Protein AF-A0A1J0TX95-F1 (afdb_monomer_lite)

Secondary structure (DSSP, 8-state):
--HHHHHHHHHHHTT---SPPPSS-HHHHHHHHHHHHTT-S-HHHHHHHTT--HHHHHHH---------------------------------TT--TTT----SSHHHHHHHHHHTTSEEEEE-SSSTT-EEEEE--TTTPPPSPEEE---TTT----EEETHHHHHHHHHSS--HHHHHHHHHTT-B-SSS-B-TTT-

Radius 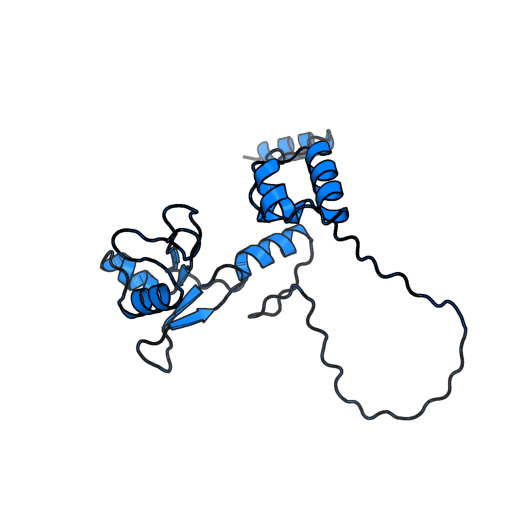of gyration: 23.98 Å; chains: 1; bounding box: 55×56×68 Å

Structure (mmCIF, N/CA/C/O backbone):
data_AF-A0A1J0TX95-F1
#
_entry.id   AF-A0A1J0TX95-F1
#
loop_
_atom_site.group_PDB
_atom_site.id
_atom_site.type_symbol
_atom_site.label_atom_id
_atom_site.label_alt_id
_atom_site.label_comp_id
_atom_site.label_asym_id
_atom_site.label_entity_id
_atom_site.label_seq_id
_atom_site.pdbx_PDB_ins_code
_atom_site.Cartn_x
_atom_site.Cartn_y
_atom_site.Cartn_z
_atom_site.occupancy
_atom_site.B_iso_or_equiv
_atom_site.auth_seq_id
_atom_site.auth_comp_id
_atom_site.auth_asym_id
_atom_site.auth_atom_id
_atom_site.pdbx_PDB_model_num
ATOM 1 N N . MET A 1 1 ? 18.871 27.663 -17.387 1.00 47.62 1 MET A N 1
ATOM 2 C CA . MET A 1 1 ? 19.419 26.349 -16.969 1.00 47.62 1 MET A CA 1
ATOM 3 C C . MET A 1 1 ? 19.185 25.303 -18.071 1.00 47.62 1 MET A C 1
ATOM 5 O O . MET A 1 1 ? 18.231 24.543 -17.996 1.00 47.62 1 MET A O 1
ATOM 9 N N . ALA A 1 2 ? 20.007 25.285 -19.131 1.00 58.00 2 ALA A N 1
ATOM 10 C CA . ALA A 1 2 ? 19.814 24.410 -20.307 1.00 58.00 2 ALA A CA 1
ATOM 11 C C . ALA A 1 2 ? 20.876 23.294 -20.455 1.00 58.00 2 ALA A C 1
ATOM 13 O O . ALA A 1 2 ? 20.822 22.504 -21.389 1.00 58.00 2 ALA A O 1
ATOM 14 N N . ASN A 1 3 ? 21.835 23.191 -19.527 1.00 61.09 3 ASN A N 1
ATOM 15 C CA . ASN A 1 3 ? 22.997 22.306 -19.686 1.00 61.09 3 ASN A CA 1
ATOM 16 C C . ASN A 1 3 ? 22.778 20.871 -19.163 1.00 61.09 3 ASN A C 1
ATOM 18 O O . ASN A 1 3 ? 23.349 19.919 -19.689 1.00 61.09 3 ASN A O 1
ATOM 22 N N . THR A 1 4 ? 21.907 20.679 -18.168 1.00 74.62 4 THR A N 1
ATOM 23 C CA . THR A 1 4 ? 21.726 19.378 -17.498 1.00 74.62 4 THR A CA 1
ATOM 24 C C . THR A 1 4 ? 21.080 18.324 -18.401 1.00 74.62 4 THR A C 1
ATOM 26 O O . THR A 1 4 ? 21.507 17.171 -18.419 1.00 74.62 4 THR A O 1
ATOM 29 N N . ARG A 1 5 ? 20.074 18.712 -19.200 1.00 76.06 5 ARG A N 1
ATOM 30 C CA . ARG A 1 5 ? 19.393 17.788 -20.126 1.00 76.06 5 ARG A CA 1
ATOM 31 C C . ARG A 1 5 ? 20.298 17.387 -21.291 1.00 76.06 5 ARG A C 1
ATOM 33 O O . ARG A 1 5 ? 20.357 16.206 -21.624 1.00 76.06 5 ARG A O 1
ATOM 40 N N . ASN A 1 6 ? 21.065 18.339 -21.824 1.00 79.19 6 ASN A N 1
ATOM 41 C CA . ASN A 1 6 ? 22.044 18.092 -22.884 1.00 79.19 6 ASN A CA 1
ATOM 42 C C . ASN A 1 6 ? 23.178 17.176 -22.401 1.00 79.19 6 ASN A C 1
ATOM 44 O O . ASN A 1 6 ? 23.547 16.233 -23.098 1.00 79.19 6 ASN A O 1
ATOM 48 N N . GLY A 1 7 ? 23.668 17.374 -21.173 1.00 80.69 7 GLY A N 1
ATOM 49 C CA . GLY A 1 7 ? 24.664 16.490 -20.561 1.00 80.69 7 GLY A CA 1
ATOM 50 C C . GLY A 1 7 ? 24.158 15.059 -20.350 1.00 80.69 7 GLY A C 1
ATOM 51 O O . GLY A 1 7 ? 24.882 14.099 -20.626 1.00 80.69 7 GLY A O 1
ATOM 52 N N . LEU A 1 8 ? 22.901 14.897 -19.922 1.00 79.94 8 LEU A N 1
ATOM 53 C CA . LEU A 1 8 ? 22.285 13.580 -19.740 1.00 79.94 8 LEU A CA 1
ATOM 54 C C . LEU A 1 8 ? 22.032 12.872 -21.080 1.00 79.94 8 LEU A C 1
ATOM 56 O O . LEU A 1 8 ? 22.281 11.672 -21.192 1.00 79.94 8 LEU A O 1
ATOM 60 N N . ALA A 1 9 ? 21.590 13.608 -22.103 1.00 80.50 9 ALA A N 1
ATOM 61 C CA . ALA A 1 9 ? 21.420 13.089 -23.459 1.00 80.50 9 ALA A CA 1
ATOM 62 C C . ALA A 1 9 ? 22.761 12.639 -24.060 1.00 80.50 9 ALA A C 1
ATOM 64 O O . ALA A 1 9 ? 22.865 11.513 -24.545 1.00 80.50 9 ALA A O 1
ATOM 65 N N . ALA A 1 10 ? 23.814 13.451 -23.925 1.00 81.62 10 ALA A N 1
ATOM 66 C CA . ALA A 1 10 ? 25.164 13.090 -24.353 1.00 81.62 10 ALA A CA 1
ATOM 67 C C . ALA A 1 10 ? 25.712 11.865 -23.596 1.00 81.62 10 ALA A C 1
ATOM 69 O O . ALA A 1 10 ? 26.392 11.024 -24.178 1.00 81.62 10 ALA A O 1
ATOM 70 N N . ALA A 1 11 ? 25.406 11.714 -22.302 1.00 80.50 11 ALA A N 1
ATOM 71 C CA . ALA A 1 11 ? 25.780 10.523 -21.540 1.00 80.50 11 ALA A CA 1
ATOM 72 C C . ALA A 1 11 ? 25.056 9.259 -22.036 1.00 80.50 11 ALA A C 1
ATOM 74 O O . ALA A 1 11 ? 25.705 8.228 -22.210 1.00 80.50 11 ALA A O 1
ATOM 75 N N . ARG A 1 12 ? 23.749 9.342 -22.318 1.00 80.12 12 ARG A N 1
ATOM 76 C CA . ARG A 1 12 ? 22.976 8.225 -22.887 1.00 80.12 12 ARG A CA 1
ATOM 77 C C . ARG A 1 12 ? 23.448 7.848 -24.291 1.00 80.12 12 ARG A C 1
ATOM 79 O O . ARG A 1 12 ? 23.586 6.662 -24.564 1.00 80.12 12 ARG A O 1
ATOM 86 N N . ALA A 1 13 ? 23.765 8.831 -25.138 1.00 81.38 13 ALA A N 1
ATOM 87 C CA . ALA A 1 13 ? 24.327 8.606 -26.474 1.00 81.38 13 ALA A CA 1
ATOM 88 C C . ALA A 1 13 ? 25.683 7.876 -26.426 1.00 81.38 13 ALA A C 1
ATOM 90 O O . ALA A 1 13 ? 25.991 7.078 -27.302 1.00 81.38 13 ALA A O 1
ATOM 91 N N . ARG A 1 14 ? 26.461 8.083 -25.354 1.00 84.06 14 ARG A N 1
ATOM 92 C CA . ARG A 1 14 ? 27.696 7.334 -25.055 1.00 84.06 14 ARG A CA 1
ATOM 93 C C . ARG A 1 14 ? 27.454 5.970 -24.387 1.00 84.06 14 ARG A C 1
ATOM 95 O O . ARG A 1 14 ? 28.393 5.370 -23.876 1.00 84.06 14 ARG A O 1
ATOM 102 N N . GLY A 1 15 ? 26.211 5.496 -24.321 1.00 75.50 15 GLY A N 1
ATOM 103 C CA . GLY A 1 15 ? 25.865 4.180 -23.778 1.00 75.50 15 GLY A CA 1
ATOM 104 C C . GLY A 1 15 ? 25.797 4.094 -22.251 1.00 75.50 15 GLY A C 1
ATOM 105 O O . GLY A 1 15 ? 25.597 3.003 -21.715 1.00 75.50 15 GLY A O 1
ATOM 106 N N . ARG A 1 16 ? 25.912 5.210 -21.511 1.00 77.25 16 ARG A N 1
ATOM 107 C CA . ARG A 1 16 ? 25.672 5.184 -20.058 1.00 77.25 16 ARG A CA 1
ATOM 108 C C . ARG A 1 16 ? 24.190 4.931 -19.790 1.00 77.25 16 ARG A C 1
ATOM 110 O O . ARG A 1 16 ? 23.348 5.803 -20.010 1.00 77.25 16 ARG A O 1
ATOM 117 N N . LYS A 1 17 ? 23.885 3.763 -19.226 1.00 75.31 17 LYS A N 1
ATOM 118 C CA . LYS A 1 17 ? 22.598 3.489 -18.578 1.00 75.31 17 LYS A CA 1
ATOM 119 C C . LYS A 1 17 ? 22.604 4.158 -17.201 1.00 75.31 17 LYS A C 1
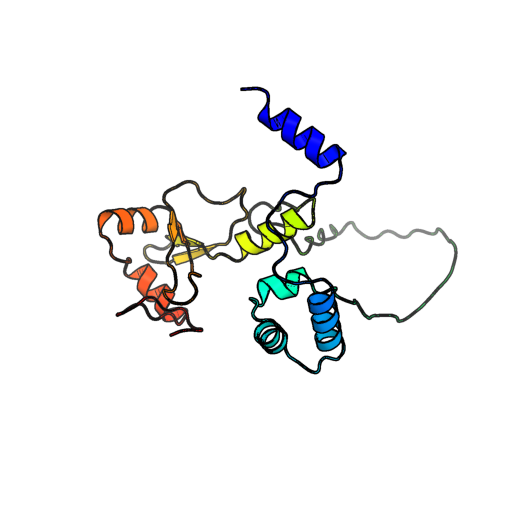ATOM 121 O O . LYS A 1 17 ? 23.271 3.694 -16.285 1.00 75.31 17 LYS A O 1
ATOM 126 N N . GLY A 1 18 ? 21.935 5.304 -17.084 1.00 70.81 18 GLY A N 1
ATOM 127 C CA . GLY A 1 18 ? 21.731 5.981 -15.800 1.00 70.81 18 GLY A CA 1
ATOM 128 C C . GLY A 1 18 ? 20.643 5.293 -14.970 1.00 70.81 18 GLY A C 1
ATOM 129 O O . GLY A 1 18 ? 19.701 4.747 -15.537 1.00 70.81 18 GLY A O 1
ATOM 130 N N . GLY A 1 19 ? 20.764 5.338 -13.644 1.00 73.25 19 GLY A N 1
ATOM 131 C CA . GLY A 1 19 ? 19.808 4.744 -12.707 1.00 73.25 19 GLY A CA 1
ATOM 132 C C . GLY A 1 19 ? 20.503 4.110 -11.503 1.00 73.25 19 GLY A C 1
ATOM 133 O O . GLY A 1 19 ? 21.726 3.973 -11.485 1.00 73.25 19 GLY A O 1
ATOM 134 N N . ARG A 1 20 ? 19.720 3.730 -10.488 1.00 67.88 20 ARG A N 1
ATOM 135 C CA . ARG A 1 20 ? 20.219 2.939 -9.358 1.00 67.88 20 ARG A CA 1
ATOM 136 C C . ARG A 1 20 ? 20.594 1.541 -9.874 1.00 67.88 20 ARG A C 1
ATOM 138 O O . ARG A 1 20 ? 19.762 0.939 -10.555 1.00 67.88 20 ARG A O 1
ATOM 145 N N . PRO A 1 21 ? 21.801 1.022 -9.588 1.00 69.31 21 PRO A N 1
ATOM 146 C CA . PRO A 1 21 ? 22.170 -0.328 -9.997 1.00 69.31 21 PRO A CA 1
ATOM 147 C C . PRO A 1 21 ? 21.177 -1.356 -9.424 1.00 69.31 21 PRO A C 1
ATOM 149 O O . PRO A 1 21 ? 20.667 -1.155 -8.314 1.00 69.31 21 PRO A O 1
ATOM 152 N N . PRO A 1 22 ? 20.866 -2.426 -10.177 1.00 72.88 22 PRO A N 1
ATOM 153 C CA . PRO A 1 22 ? 19.955 -3.465 -9.715 1.00 72.88 22 PRO A CA 1
ATOM 154 C C . PRO A 1 22 ? 20.503 -4.127 -8.446 1.00 72.88 22 PRO A C 1
ATOM 156 O O . PRO A 1 22 ? 21.711 -4.294 -8.295 1.00 72.88 22 PRO A O 1
ATOM 159 N N . LYS A 1 23 ? 19.604 -4.499 -7.527 1.00 75.56 23 LYS A N 1
ATOM 160 C CA . LYS A 1 23 ? 19.976 -5.173 -6.271 1.00 75.56 23 LYS A CA 1
ATOM 161 C C . LYS A 1 23 ? 20.493 -6.600 -6.481 1.00 75.56 23 LYS A C 1
ATOM 163 O O . LYS A 1 23 ? 21.194 -7.096 -5.612 1.00 75.56 23 LYS A O 1
ATOM 168 N N . LEU A 1 24 ? 20.128 -7.238 -7.595 1.00 82.38 24 LEU A N 1
ATOM 169 C CA . LEU A 1 24 ? 20.570 -8.581 -7.963 1.00 82.38 24 LEU A CA 1
ATOM 170 C C . LEU A 1 24 ? 21.510 -8.517 -9.168 1.00 82.38 24 LEU A C 1
ATOM 172 O O . LEU A 1 24 ? 21.242 -7.800 -10.138 1.00 82.38 24 LEU A O 1
ATOM 176 N N . THR A 1 25 ? 22.593 -9.287 -9.113 1.00 85.75 25 THR A N 1
ATOM 177 C CA . THR A 1 25 ? 23.465 -9.535 -10.265 1.00 85.75 25 THR A CA 1
ATOM 178 C C . THR A 1 25 ? 22.799 -10.507 -11.242 1.00 85.75 25 THR A C 1
ATOM 180 O O . THR A 1 25 ? 21.877 -11.237 -10.880 1.00 85.75 25 THR A O 1
ATOM 183 N N . ALA A 1 26 ? 23.268 -10.543 -12.492 1.00 79.81 26 ALA A N 1
ATOM 184 C CA . ALA A 1 26 ? 22.757 -11.491 -13.484 1.00 79.81 26 ALA A CA 1
ATOM 185 C C . ALA A 1 26 ? 22.905 -12.952 -13.017 1.00 79.81 26 ALA A C 1
ATOM 187 O O . ALA A 1 26 ? 21.972 -13.735 -13.153 1.00 79.81 26 ALA A O 1
ATOM 188 N N . GLU A 1 27 ? 24.031 -13.281 -12.379 1.00 81.44 27 GLU A N 1
ATOM 189 C CA . GLU A 1 27 ? 24.295 -14.608 -11.809 1.00 81.44 27 GLU A CA 1
ATOM 190 C C . GLU A 1 27 ? 23.316 -14.963 -10.682 1.00 81.44 27 GLU A C 1
ATOM 192 O O . GLU A 1 27 ? 22.830 -16.090 -10.610 1.00 81.44 27 GLU A O 1
ATOM 197 N N . GLN A 1 28 ? 22.977 -13.999 -9.816 1.00 85.00 28 GLN A N 1
ATOM 198 C CA . GLN A 1 28 ? 21.995 -14.204 -8.748 1.00 85.00 28 GLN A CA 1
ATOM 199 C C . GLN A 1 28 ? 20.586 -14.419 -9.301 1.00 85.00 28 GLN A C 1
ATOM 201 O O . GLN A 1 28 ? 19.839 -15.236 -8.766 1.00 85.00 28 GLN A O 1
ATOM 206 N N . VAL A 1 29 ? 20.222 -13.711 -10.373 1.00 85.19 29 VAL A N 1
ATOM 207 C CA . VAL A 1 29 ? 18.940 -13.908 -11.062 1.00 85.19 29 VAL A CA 1
ATOM 208 C C . VAL A 1 29 ? 18.877 -15.289 -11.705 1.00 85.19 29 VAL A C 1
ATOM 210 O O . VAL A 1 29 ? 17.885 -15.991 -11.539 1.00 85.19 29 VAL A O 1
ATOM 213 N N . GLU A 1 30 ? 19.938 -15.712 -12.387 1.00 84.62 30 GLU A N 1
ATOM 214 C CA . GLU A 1 30 ? 20.004 -17.041 -12.995 1.00 84.62 30 GLU A CA 1
ATOM 215 C C . GLU A 1 30 ? 19.938 -18.146 -11.932 1.00 84.62 30 GLU A C 1
ATOM 217 O O . GLU A 1 30 ? 19.210 -19.126 -12.077 1.00 84.62 30 GLU A O 1
ATOM 222 N N . HIS A 1 31 ? 20.647 -17.967 -10.816 1.00 88.38 31 HIS A N 1
ATOM 223 C CA . HIS A 1 31 ? 20.593 -18.900 -9.698 1.00 88.38 31 HIS A CA 1
ATOM 224 C C . HIS A 1 31 ? 19.191 -18.981 -9.079 1.00 88.38 31 HIS A C 1
ATOM 226 O O . HIS A 1 31 ? 18.698 -20.084 -8.841 1.00 88.38 31 HIS A O 1
ATOM 232 N N . ALA A 1 32 ? 18.531 -17.835 -8.882 1.00 85.62 32 ALA A N 1
ATOM 233 C CA . ALA A 1 32 ? 17.146 -17.772 -8.425 1.00 85.62 32 ALA A CA 1
ATOM 234 C C . ALA A 1 32 ? 16.192 -18.506 -9.370 1.00 85.62 32 ALA A C 1
ATOM 236 O O . ALA A 1 32 ? 15.331 -19.253 -8.910 1.00 85.62 32 ALA A O 1
ATOM 237 N N . GLN A 1 33 ? 16.363 -18.299 -10.678 1.00 83.56 33 GLN A N 1
ATOM 238 C CA . GLN A 1 33 ? 15.544 -18.919 -11.711 1.00 83.56 33 GLN A CA 1
ATOM 239 C C . GLN A 1 33 ? 15.688 -20.439 -11.679 1.00 83.56 33 GLN A C 1
ATOM 241 O O . GLN A 1 33 ? 14.684 -21.133 -11.615 1.00 83.56 33 GLN A O 1
ATOM 246 N N . ARG A 1 34 ? 16.916 -20.966 -11.593 1.00 85.44 34 ARG A N 1
ATOM 247 C CA . ARG A 1 34 ? 17.145 -22.418 -11.481 1.00 85.44 34 ARG A CA 1
ATOM 248 C C . ARG A 1 34 ? 16.480 -23.029 -10.247 1.00 85.44 34 ARG A C 1
ATOM 250 O O . ARG A 1 34 ? 15.922 -24.117 -10.336 1.00 85.44 34 ARG A O 1
ATOM 257 N N . LEU A 1 35 ? 16.543 -22.353 -9.096 1.00 85.94 35 LEU A N 1
ATOM 258 C CA . LEU A 1 35 ? 15.901 -22.827 -7.862 1.00 85.94 35 LEU A CA 1
ATOM 259 C C . LEU A 1 35 ? 14.372 -22.817 -7.968 1.00 85.94 35 LEU A C 1
ATOM 261 O O . LEU A 1 35 ? 13.717 -23.724 -7.452 1.00 85.94 35 LEU A O 1
ATOM 265 N N . TYR A 1 36 ? 13.830 -21.801 -8.641 1.00 83.19 36 TYR A N 1
ATOM 266 C CA . TYR A 1 36 ? 12.404 -21.663 -8.908 1.00 83.19 36 TYR A CA 1
ATOM 267 C C . TYR A 1 36 ? 11.907 -22.731 -9.892 1.00 83.19 36 TYR A C 1
ATOM 269 O O . TYR A 1 36 ? 10.947 -23.430 -9.586 1.00 83.19 36 TYR A O 1
ATOM 277 N N . ASP A 1 37 ? 12.607 -22.923 -11.011 1.00 79.38 37 ASP A N 1
ATOM 278 C CA . ASP A 1 37 ? 12.271 -23.910 -12.046 1.00 79.38 37 ASP A CA 1
ATOM 279 C C . ASP A 1 37 ? 12.387 -25.348 -11.526 1.00 79.38 37 ASP A C 1
ATOM 281 O O . ASP A 1 37 ? 11.578 -26.207 -11.864 1.00 79.38 37 ASP A O 1
ATOM 285 N N . ALA A 1 38 ? 13.359 -25.612 -10.648 1.00 81.38 38 ALA A N 1
ATOM 286 C CA . ALA A 1 38 ? 13.490 -26.901 -9.975 1.00 81.38 38 ALA A CA 1
ATOM 287 C C . ALA A 1 38 ? 12.367 -27.165 -8.952 1.00 81.38 38 ALA A C 1
ATOM 289 O O . ALA A 1 38 ? 12.270 -28.279 -8.440 1.00 81.38 38 ALA A O 1
ATOM 290 N N . ASN A 1 39 ? 11.563 -26.150 -8.607 1.00 76.88 39 ASN A N 1
ATOM 291 C CA . ASN A 1 39 ? 10.476 -26.197 -7.624 1.00 76.88 39 ASN A CA 1
ATOM 292 C C . ASN A 1 39 ? 10.887 -26.809 -6.264 1.00 76.88 39 ASN A C 1
ATOM 294 O O . ASN A 1 39 ? 10.069 -27.365 -5.534 1.00 76.88 39 ASN A O 1
ATOM 298 N N . THR A 1 40 ? 12.178 -26.722 -5.925 1.00 74.50 40 THR A N 1
ATOM 299 C CA . THR A 1 40 ? 12.757 -27.280 -4.689 1.00 74.50 40 THR A CA 1
ATOM 300 C C . THR A 1 40 ? 12.666 -26.310 -3.519 1.00 74.50 40 THR A C 1
ATOM 302 O O . THR A 1 40 ? 12.714 -26.727 -2.365 1.00 74.50 40 THR A O 1
A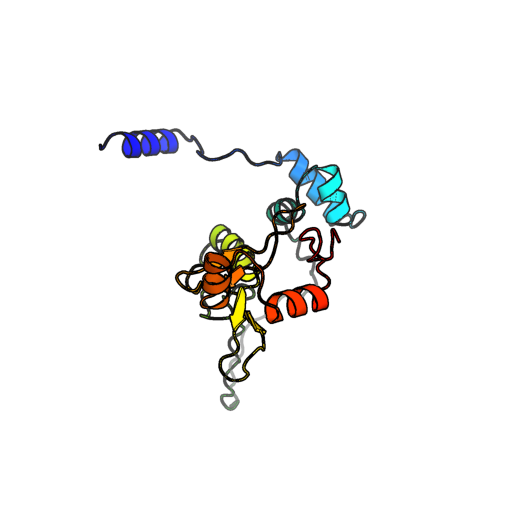TOM 305 N N . HIS A 1 41 ? 12.551 -25.014 -3.812 1.00 81.44 41 HIS A N 1
ATOM 306 C CA . HIS A 1 41 ? 12.511 -23.946 -2.826 1.00 81.44 41 HIS A CA 1
ATOM 307 C C . HIS A 1 41 ? 11.324 -23.033 -3.101 1.00 81.44 41 HIS A C 1
ATOM 309 O O . HIS A 1 41 ? 11.054 -22.641 -4.236 1.00 81.44 41 HIS A O 1
ATOM 315 N N . THR A 1 42 ? 10.636 -22.638 -2.036 1.00 83.62 42 THR A N 1
ATOM 316 C CA . THR A 1 42 ? 9.603 -21.607 -2.121 1.00 83.62 42 THR A CA 1
ATOM 317 C C . THR A 1 42 ? 10.231 -20.256 -2.463 1.00 83.62 42 THR A C 1
ATOM 319 O O . THR A 1 42 ? 11.371 -19.961 -2.098 1.00 83.62 42 THR A O 1
ATOM 322 N N . VAL A 1 43 ? 9.460 -19.370 -3.096 1.00 78.94 43 VAL A N 1
ATOM 323 C CA . VAL A 1 43 ? 9.914 -18.005 -3.428 1.00 78.94 43 VAL A CA 1
ATOM 324 C C . VAL A 1 43 ? 10.386 -17.245 -2.181 1.00 78.94 43 VAL A C 1
ATOM 326 O O . VAL A 1 43 ? 11.315 -16.445 -2.253 1.00 78.94 43 VAL A O 1
ATOM 329 N N . ALA A 1 44 ? 9.784 -17.519 -1.019 1.00 79.75 44 ALA A N 1
ATOM 330 C CA . ALA A 1 44 ? 10.211 -16.968 0.262 1.00 79.75 44 ALA A CA 1
ATOM 331 C C . ALA A 1 44 ? 11.630 -17.409 0.650 1.00 79.75 44 ALA A C 1
ATOM 333 O O . ALA A 1 44 ? 12.438 -16.574 1.051 1.00 79.75 44 ALA A O 1
ATOM 334 N N . GLN A 1 45 ? 11.937 -18.699 0.496 1.00 77.69 45 GLN A N 1
ATOM 335 C CA . GLN A 1 45 ? 13.257 -19.258 0.793 1.00 77.69 45 GLN A CA 1
ATOM 336 C C . GLN A 1 45 ? 14.315 -18.727 -0.178 1.00 77.69 45 GLN A C 1
ATOM 338 O O . GLN A 1 45 ? 15.377 -18.300 0.262 1.00 77.69 45 GLN A O 1
ATOM 343 N N . ILE A 1 46 ? 14.007 -18.661 -1.477 1.00 85.88 46 ILE A N 1
ATOM 344 C CA . ILE A 1 46 ? 14.923 -18.109 -2.490 1.00 85.88 46 ILE A CA 1
ATOM 345 C C . ILE A 1 46 ? 15.207 -16.624 -2.211 1.00 85.88 46 ILE A C 1
ATOM 347 O O . ILE A 1 46 ? 16.349 -16.177 -2.286 1.00 85.88 46 ILE A O 1
ATOM 351 N N . ALA A 1 47 ? 14.182 -15.855 -1.833 1.00 84.56 47 ALA A N 1
ATOM 352 C CA . ALA A 1 47 ? 14.330 -14.446 -1.473 1.00 84.56 47 ALA A CA 1
ATOM 353 C C . ALA A 1 47 ? 15.207 -14.260 -0.220 1.00 84.56 47 ALA A C 1
ATOM 355 O O . ALA A 1 47 ? 16.070 -13.381 -0.205 1.00 84.56 47 ALA A O 1
ATOM 356 N N . GLY A 1 48 ? 15.034 -15.124 0.788 1.00 84.12 48 GLY A N 1
ATOM 357 C CA . GLY A 1 48 ? 15.870 -15.155 1.989 1.00 84.12 48 GLY A CA 1
ATOM 358 C C . GLY A 1 48 ? 17.334 -15.485 1.690 1.00 84.12 48 GLY A C 1
ATOM 359 O O . GLY A 1 48 ? 18.221 -14.781 2.166 1.00 84.12 48 GLY A O 1
ATOM 360 N N . LEU A 1 49 ? 17.592 -16.483 0.837 1.00 86.88 49 LEU A N 1
ATOM 361 C CA . LEU A 1 49 ? 18.946 -16.865 0.407 1.00 86.88 49 LEU A CA 1
ATOM 362 C C . LEU A 1 49 ? 19.681 -15.729 -0.318 1.00 86.88 49 LEU A C 1
ATOM 364 O O . LEU A 1 49 ? 20.898 -15.603 -0.205 1.00 86.88 49 LEU A O 1
ATOM 368 N N . LEU A 1 50 ? 18.944 -14.895 -1.052 1.00 85.69 50 LEU A N 1
ATOM 369 C CA . LEU A 1 50 ? 19.493 -13.787 -1.835 1.00 85.69 50 LEU A CA 1
ATOM 370 C C . LEU A 1 50 ? 19.457 -12.438 -1.101 1.00 85.69 50 LEU A C 1
ATOM 372 O O . LEU A 1 50 ? 19.906 -11.436 -1.656 1.00 85.69 50 LEU A O 1
ATOM 376 N N . GLY A 1 51 ? 18.922 -12.384 0.124 1.00 84.50 51 GLY A N 1
ATOM 377 C CA . GLY A 1 51 ? 18.833 -11.152 0.915 1.00 84.50 51 GLY A CA 1
ATOM 378 C C . GLY A 1 51 ? 17.947 -10.068 0.285 1.00 84.50 51 GLY A C 1
ATOM 379 O O . GLY A 1 51 ? 18.187 -8.873 0.475 1.00 84.50 51 GLY A O 1
ATOM 380 N N . VAL A 1 52 ? 16.933 -10.457 -0.494 1.00 85.25 52 VAL A N 1
ATOM 381 C CA . VAL A 1 52 ? 16.021 -9.531 -1.187 1.00 85.25 52 VAL A CA 1
ATOM 382 C C . VAL A 1 52 ? 14.568 -9.747 -0.773 1.00 85.25 52 VAL A C 1
ATOM 384 O O . VAL A 1 52 ? 14.180 -10.824 -0.336 1.00 85.25 52 VAL A O 1
ATOM 387 N N . ARG A 1 53 ? 13.716 -8.723 -0.937 1.00 83.88 53 ARG A N 1
ATOM 388 C CA . ARG A 1 53 ? 12.264 -8.883 -0.739 1.00 83.88 53 ARG A CA 1
ATOM 389 C C . ARG A 1 53 ? 11.679 -9.780 -1.845 1.00 83.88 53 ARG A C 1
ATOM 391 O O . ARG A 1 53 ? 12.115 -9.701 -2.996 1.00 83.88 53 ARG A O 1
ATOM 398 N N . ARG A 1 54 ? 10.628 -10.557 -1.536 1.00 81.38 54 ARG A N 1
ATOM 399 C CA . ARG A 1 54 ? 9.900 -11.414 -2.508 1.00 81.38 54 ARG A CA 1
ATOM 400 C C . ARG A 1 54 ? 9.468 -10.637 -3.760 1.00 81.38 54 ARG A C 1
ATOM 402 O O . ARG A 1 54 ? 9.587 -11.135 -4.873 1.00 81.38 54 ARG A O 1
ATOM 409 N N . THR A 1 55 ? 9.033 -9.386 -3.586 1.00 80.69 55 THR A N 1
ATOM 410 C CA . THR A 1 55 ? 8.642 -8.484 -4.684 1.00 80.69 55 THR A CA 1
ATOM 411 C C . THR A 1 55 ? 9.787 -8.176 -5.648 1.00 80.69 55 THR A C 1
ATOM 413 O O . THR A 1 55 ? 9.571 -8.111 -6.855 1.00 80.69 55 THR A O 1
ATOM 416 N N . THR A 1 56 ? 11.013 -8.038 -5.132 1.00 79.88 56 THR A N 1
ATOM 417 C CA . THR A 1 56 ? 12.218 -7.850 -5.953 1.00 79.88 56 THR A CA 1
ATOM 418 C C . THR A 1 56 ? 12.493 -9.110 -6.765 1.00 79.88 56 THR A C 1
ATOM 420 O O . THR A 1 56 ? 12.730 -9.020 -7.965 1.00 79.88 56 THR A O 1
ATOM 423 N N . LEU A 1 57 ? 12.374 -10.285 -6.144 1.00 82.88 57 LEU A N 1
ATOM 424 C CA . LEU A 1 57 ? 12.617 -11.568 -6.798 1.00 82.88 57 LEU A CA 1
ATOM 425 C C . LEU A 1 57 ? 11.626 -11.847 -7.941 1.00 82.88 57 LEU A C 1
ATOM 427 O O . LEU A 1 57 ? 12.047 -12.166 -9.050 1.00 82.88 57 LEU A O 1
ATOM 431 N N . TYR A 1 58 ? 10.326 -11.616 -7.729 1.00 80.06 58 TYR A N 1
ATOM 432 C CA . TYR A 1 58 ? 9.307 -11.755 -8.782 1.00 80.06 58 TYR A CA 1
ATOM 433 C C . TYR A 1 58 ? 9.538 -10.840 -9.993 1.00 80.06 58 TYR A C 1
ATOM 435 O O . TYR A 1 58 ? 9.080 -11.147 -11.091 1.00 80.06 58 TYR A O 1
ATOM 443 N N . GLY A 1 59 ? 10.228 -9.709 -9.817 1.00 76.75 59 GLY A N 1
ATOM 444 C CA . GLY A 1 59 ? 10.595 -8.824 -10.924 1.00 76.75 59 GLY A CA 1
ATOM 445 C C . GLY A 1 59 ? 11.639 -9.429 -11.867 1.00 76.75 59 GLY A C 1
ATOM 446 O O . GLY A 1 59 ? 11.682 -9.053 -13.041 1.00 76.75 59 GLY A O 1
ATOM 447 N N . HIS A 1 60 ? 12.443 -10.366 -11.361 1.00 79.56 60 HIS A N 1
ATOM 448 C CA . HIS A 1 60 ? 13.588 -10.952 -12.051 1.00 79.56 60 HIS A CA 1
ATOM 449 C C . HIS A 1 60 ? 13.368 -12.394 -12.524 1.00 79.56 60 HIS A C 1
ATOM 451 O O . HIS A 1 60 ? 14.087 -12.824 -13.420 1.00 79.56 60 HIS A O 1
ATOM 457 N N . LEU A 1 61 ? 12.370 -13.106 -11.989 1.00 82.19 61 LEU A N 1
ATOM 458 C CA . LEU A 1 61 ? 12.006 -14.447 -12.451 1.00 82.19 61 LEU A CA 1
ATOM 459 C C . LEU A 1 61 ? 11.200 -14.390 -13.763 1.00 82.19 61 LEU A C 1
ATOM 461 O O . LEU A 1 61 ? 10.228 -13.636 -13.878 1.00 82.19 61 LEU A O 1
ATOM 465 N N . SER A 1 62 ? 11.582 -15.194 -14.752 1.00 73.38 62 SER A N 1
ATOM 466 C CA . SER A 1 62 ? 10.779 -15.477 -15.942 1.00 73.38 62 SER A CA 1
ATOM 467 C C . SER A 1 62 ? 9.775 -16.581 -15.629 1.00 73.38 62 SER A C 1
ATOM 469 O O . SER A 1 62 ? 10.147 -17.654 -15.158 1.00 73.38 62 SER A O 1
ATOM 471 N N . LYS A 1 63 ? 8.493 -16.333 -15.910 1.00 54.59 63 LYS A N 1
ATOM 472 C CA . LYS A 1 63 ? 7.503 -17.407 -15.989 1.00 54.59 63 LYS A CA 1
ATOM 473 C C . LYS A 1 63 ? 7.779 -18.188 -17.266 1.00 54.59 63 LYS A C 1
ATOM 475 O O . LYS A 1 63 ? 7.488 -17.697 -18.352 1.00 54.59 63 LYS A O 1
ATOM 480 N N . SER A 1 64 ? 8.364 -19.369 -17.128 1.00 47.03 64 SER A N 1
ATOM 481 C CA . SER A 1 64 ? 8.236 -20.397 -18.150 1.00 47.03 64 SER A CA 1
ATOM 482 C C . SER A 1 64 ? 6.796 -20.894 -18.062 1.00 47.03 64 SER A C 1
ATOM 484 O O . SER A 1 64 ? 6.453 -21.668 -17.172 1.00 47.03 64 SER A O 1
ATOM 486 N N . ASP A 1 65 ? 5.919 -20.353 -18.909 1.00 37.62 65 ASP A N 1
ATOM 487 C CA . ASP A 1 65 ? 4.638 -20.988 -19.210 1.00 37.62 65 ASP A CA 1
ATOM 488 C C . ASP A 1 65 ? 4.953 -22.314 -19.918 1.00 37.62 65 ASP A C 1
ATOM 490 O O . ASP A 1 65 ? 5.074 -22.373 -21.140 1.00 37.62 65 ASP A O 1
ATOM 494 N N . ASP A 1 66 ? 5.160 -23.375 -19.143 1.00 39.00 66 ASP A N 1
ATOM 495 C CA . ASP A 1 66 ? 5.229 -24.729 -19.676 1.00 39.00 66 ASP A CA 1
ATOM 496 C C . ASP A 1 66 ? 3.799 -25.245 -19.874 1.00 39.00 66 ASP A C 1
ATOM 498 O O . ASP A 1 66 ? 3.161 -25.744 -18.949 1.00 39.00 66 ASP A O 1
ATOM 502 N N . VAL A 1 67 ? 3.275 -25.063 -21.089 1.00 38.16 67 VAL A N 1
ATOM 503 C CA . VAL A 1 67 ? 2.281 -25.969 -21.677 1.00 38.16 67 VAL A CA 1
ATOM 504 C C . VAL A 1 67 ? 2.603 -26.130 -23.163 1.00 38.16 67 VAL A C 1
ATOM 506 O O . VAL A 1 67 ? 2.238 -25.298 -23.992 1.00 38.16 67 VAL A O 1
ATOM 509 N N . SER A 1 68 ? 3.260 -27.239 -23.504 1.00 39.47 68 SER A N 1
ATOM 510 C CA . SER A 1 68 ? 3.179 -27.847 -24.835 1.00 39.47 68 SER A CA 1
ATOM 511 C C . SER A 1 68 ? 2.196 -29.020 -24.790 1.00 39.47 68 SER A C 1
ATOM 513 O O . SER A 1 68 ? 2.447 -30.016 -24.118 1.00 39.47 68 SER A O 1
ATOM 515 N N . ALA A 1 69 ? 1.097 -28.920 -25.538 1.00 36.81 69 ALA A N 1
ATOM 516 C CA . ALA A 1 69 ? 0.312 -30.049 -26.045 1.00 36.81 69 ALA A CA 1
ATOM 517 C C . ALA A 1 69 ? -0.292 -29.620 -27.393 1.00 36.81 69 ALA A C 1
ATOM 519 O O . ALA A 1 69 ? -0.852 -28.532 -27.506 1.00 36.81 69 ALA A O 1
ATOM 520 N N . GLY A 1 70 ? -0.066 -30.430 -28.427 1.00 30.81 70 GLY A N 1
ATOM 521 C CA . GLY A 1 70 ? -0.121 -30.027 -29.832 1.00 30.81 70 GLY A CA 1
ATOM 522 C C . GLY A 1 70 ? -1.512 -29.789 -30.423 1.00 30.81 70 GLY A C 1
ATOM 523 O O . GLY A 1 70 ? -2.520 -30.263 -29.917 1.00 30.81 70 GLY A O 1
ATOM 524 N N . SER A 1 71 ? -1.553 -29.110 -31.566 1.00 33.97 71 SER A N 1
ATOM 525 C CA . SER A 1 71 ? -1.636 -29.785 -32.868 1.00 33.97 71 SER A CA 1
ATOM 526 C C . SER A 1 71 ? -1.557 -28.747 -33.983 1.00 33.97 71 SER A C 1
ATOM 528 O O . SER A 1 71 ? -2.145 -27.671 -33.907 1.00 33.97 71 SER A O 1
ATOM 530 N N . GLU A 1 72 ? -0.819 -29.100 -35.022 1.00 40.00 72 GLU A N 1
ATOM 531 C CA . GLU A 1 72 ? -0.690 -28.370 -36.273 1.00 40.00 72 GLU A CA 1
ATOM 532 C C . GLU A 1 72 ? -1.924 -28.577 -37.186 1.00 40.00 72 GLU A C 1
ATOM 534 O O . GLU A 1 72 ? -2.664 -29.547 -37.014 1.00 40.00 72 GLU A O 1
ATOM 539 N N . THR A 1 73 ? -2.041 -27.684 -38.189 1.00 30.25 73 THR A N 1
ATOM 540 C CA . THR A 1 73 ? -2.643 -27.871 -39.540 1.00 30.25 73 THR A CA 1
ATOM 541 C C . THR A 1 73 ? -4.189 -27.977 -39.576 1.00 30.25 73 THR A C 1
ATOM 543 O O . THR A 1 73 ? -4.790 -28.763 -38.868 1.00 30.25 73 THR A O 1
ATOM 546 N N . THR A 1 74 ? -4.983 -27.272 -40.396 1.00 29.19 74 THR A N 1
ATOM 547 C CA . THR A 1 74 ? -4.902 -27.044 -41.851 1.00 29.19 74 THR A CA 1
ATOM 548 C C . THR A 1 74 ? -6.065 -26.121 -42.284 1.00 29.19 74 THR A C 1
ATOM 550 O O . THR A 1 74 ? -7.154 -26.224 -41.736 1.00 29.19 74 THR A O 1
ATOM 553 N N . THR A 1 75 ? -5.822 -25.261 -43.277 1.00 33.94 75 THR A N 1
ATOM 554 C CA . THR A 1 75 ? -6.703 -24.804 -44.378 1.00 33.94 75 THR A CA 1
ATOM 555 C C . THR A 1 75 ? -8.243 -24.841 -44.254 1.00 33.94 75 THR A C 1
ATOM 557 O O . THR A 1 75 ? -8.845 -25.898 -44.126 1.00 33.94 75 THR A O 1
ATOM 560 N N . SER A 1 76 ? -8.835 -23.660 -44.490 1.00 48.47 76 SER A N 1
ATOM 561 C CA . SER A 1 76 ? -10.097 -23.329 -45.186 1.00 48.47 76 SER A CA 1
ATOM 562 C C . SER A 1 76 ? -11.234 -24.357 -45.260 1.00 48.47 76 SER A C 1
ATOM 564 O O . SER A 1 76 ? -11.085 -25.397 -45.890 1.00 48.47 76 SER A O 1
ATOM 566 N N . THR A 1 77 ? -12.440 -23.949 -44.849 1.00 31.34 77 THR A N 1
ATOM 567 C CA . THR A 1 77 ? -13.645 -23.927 -45.708 1.00 31.34 77 THR A CA 1
ATOM 568 C C . THR A 1 77 ? -14.702 -23.043 -45.043 1.00 31.34 77 THR A C 1
ATOM 570 O O . THR A 1 77 ? -15.154 -23.303 -43.932 1.00 31.34 77 THR A O 1
ATOM 573 N N . ASP A 1 78 ? -15.025 -21.965 -45.750 1.00 48.75 78 ASP A N 1
ATOM 574 C CA . ASP A 1 78 ? -16.244 -21.170 -45.657 1.00 48.75 78 ASP A CA 1
ATOM 575 C C . ASP A 1 78 ? -17.484 -22.068 -45.733 1.00 48.75 78 ASP A C 1
ATOM 577 O O . ASP A 1 78 ? -17.595 -22.801 -46.704 1.00 48.75 78 ASP A O 1
ATOM 581 N N . LEU A 1 79 ? -18.371 -22.021 -44.734 1.00 38.72 79 LEU A N 1
ATOM 582 C CA . LEU A 1 79 ? -19.830 -22.154 -44.865 1.00 38.72 79 LEU A CA 1
ATOM 583 C C . LEU A 1 79 ? -20.464 -21.716 -43.531 1.00 38.72 79 LEU A C 1
ATOM 585 O O . LEU A 1 79 ? -20.265 -22.346 -42.492 1.00 38.72 79 LEU A O 1
ATOM 589 N N . GLY A 1 80 ? -21.187 -20.596 -43.564 1.00 43.56 80 GLY A N 1
ATOM 590 C CA . GLY A 1 80 ? -21.812 -19.977 -42.397 1.00 43.56 80 GLY A CA 1
ATOM 591 C C . GLY A 1 80 ? -23.002 -20.743 -41.817 1.00 43.56 80 GLY A C 1
ATOM 592 O O . GLY A 1 80 ? -23.691 -21.483 -42.517 1.00 43.56 80 GLY A O 1
ATOM 593 N N . LEU A 1 81 ? -23.270 -20.483 -40.534 1.00 36.00 81 LEU A N 1
ATOM 594 C CA . LEU A 1 81 ? -24.614 -20.528 -39.967 1.00 36.00 81 LEU A CA 1
ATOM 595 C C . LEU A 1 81 ? -24.691 -19.648 -38.710 1.00 36.00 81 LEU A C 1
ATOM 597 O O . LEU A 1 81 ? -23.818 -19.702 -37.844 1.00 36.00 81 LEU A O 1
ATOM 601 N N . ASP A 1 82 ? -25.732 -18.823 -38.670 1.00 47.94 82 ASP A N 1
ATOM 602 C CA . ASP A 1 82 ? -26.013 -17.750 -37.720 1.00 47.94 82 ASP A CA 1
ATOM 603 C C . ASP A 1 82 ? -25.886 -18.147 -36.240 1.00 47.94 82 ASP A C 1
ATOM 605 O O . ASP A 1 82 ? -26.587 -19.034 -35.749 1.00 47.94 82 ASP A O 1
ATOM 609 N N . ILE A 1 83 ? -25.047 -17.417 -35.497 1.00 40.34 83 ILE A N 1
ATOM 610 C CA . ILE A 1 83 ? -25.061 -17.408 -34.031 1.00 40.34 83 ILE A CA 1
ATOM 611 C C . ILE A 1 83 ? -25.421 -15.995 -33.588 1.00 40.34 83 ILE A C 1
ATOM 613 O O . ILE A 1 83 ? -24.669 -15.048 -33.802 1.00 40.34 83 ILE A O 1
ATOM 617 N N . LEU A 1 84 ? -26.599 -15.896 -32.973 1.00 47.19 84 LEU A N 1
ATOM 618 C CA . LEU A 1 84 ? -27.115 -14.738 -32.250 1.00 47.19 84 LEU A CA 1
ATOM 619 C C . LEU A 1 84 ? -25.989 -14.037 -31.479 1.00 47.19 84 LEU A C 1
ATOM 621 O O . LEU A 1 84 ? -25.356 -14.668 -30.626 1.00 4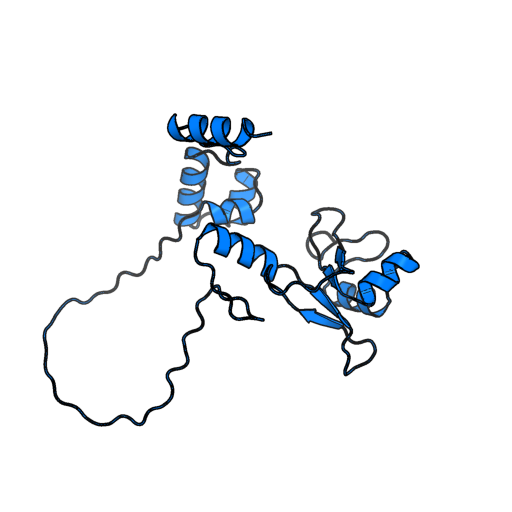7.19 84 LEU A O 1
ATOM 625 N N . GLU A 1 85 ? -25.780 -12.751 -31.776 1.00 39.75 85 GLU A N 1
ATOM 626 C CA . GLU A 1 85 ? -24.841 -11.847 -31.105 1.00 39.75 85 GLU A CA 1
ATOM 627 C C . GLU A 1 85 ? -25.103 -11.813 -29.592 1.00 39.75 85 GLU A C 1
ATOM 629 O O . GLU A 1 85 ? -25.810 -10.961 -29.057 1.00 39.75 85 GLU A O 1
ATOM 634 N N . HIS A 1 86 ? -24.508 -12.763 -28.879 1.00 44.75 86 HIS A N 1
ATOM 635 C CA . HIS A 1 86 ? -24.227 -12.620 -27.465 1.00 44.75 86 HIS A CA 1
ATOM 636 C C . HIS A 1 86 ? -22.955 -11.776 -27.381 1.00 44.75 86 HIS A C 1
ATOM 638 O O . HIS A 1 86 ? -21.941 -12.179 -27.962 1.00 44.75 86 HIS A O 1
ATOM 644 N N . PRO A 1 87 ? -22.964 -10.615 -26.701 1.00 39.88 87 PRO A N 1
ATOM 645 C CA . PRO A 1 87 ? -21.764 -9.809 -26.570 1.00 39.88 87 PRO A CA 1
ATOM 646 C C . PRO A 1 87 ? -20.697 -10.656 -25.880 1.00 39.88 87 PRO A C 1
ATOM 648 O O . PRO A 1 87 ? -20.847 -11.056 -24.725 1.00 39.88 87 PRO A O 1
ATOM 651 N N . VAL A 1 88 ? -19.631 -10.958 -26.621 1.00 38.12 88 VAL A N 1
ATOM 652 C CA . VAL A 1 88 ? -18.446 -11.632 -26.098 1.00 38.12 88 VAL A CA 1
ATOM 653 C C . VAL A 1 88 ? -17.971 -10.791 -24.911 1.00 38.12 88 VAL A C 1
ATOM 655 O O . VAL A 1 88 ? -17.650 -9.616 -25.113 1.00 38.12 88 VAL A O 1
ATOM 658 N N . PRO A 1 89 ? -17.952 -11.314 -23.670 1.00 40.72 89 PRO A N 1
ATOM 659 C CA . PRO A 1 89 ? -17.450 -10.541 -22.550 1.00 40.72 89 PRO A CA 1
ATOM 660 C C . PRO A 1 89 ? -15.994 -10.203 -22.857 1.00 40.72 89 PRO A C 1
ATOM 662 O O . PRO A 1 89 ? -15.160 -11.101 -22.998 1.00 40.72 89 PRO A O 1
ATOM 665 N N . VAL A 1 90 ? -15.702 -8.906 -23.005 1.00 43.66 90 VAL A N 1
ATOM 666 C CA . VAL A 1 90 ? -14.340 -8.402 -23.186 1.00 43.66 90 VAL A CA 1
ATOM 667 C C . VAL A 1 90 ? -13.512 -8.995 -22.058 1.00 43.66 90 VAL A C 1
ATOM 669 O O . VAL A 1 90 ? -13.751 -8.729 -20.877 1.00 43.66 90 VAL A O 1
ATOM 672 N N . ARG A 1 91 ? -12.591 -9.889 -22.418 1.00 44.47 91 ARG A N 1
ATOM 673 C CA . ARG A 1 91 ? -11.753 -10.609 -21.468 1.00 44.47 91 ARG A CA 1
ATOM 674 C C . ARG A 1 91 ? -10.858 -9.567 -20.801 1.00 44.47 91 ARG A C 1
ATOM 676 O O . ARG A 1 91 ? -9.839 -9.202 -21.375 1.00 44.47 91 ARG A O 1
ATOM 683 N N . LYS A 1 92 ? -11.275 -9.051 -19.634 1.00 46.88 92 LYS A N 1
ATOM 684 C CA . LYS A 1 92 ? -10.531 -8.038 -18.868 1.00 46.88 92 LYS A CA 1
ATOM 685 C C . LYS A 1 92 ? -9.074 -8.485 -18.785 1.00 46.88 92 LYS A C 1
ATOM 687 O O . LYS A 1 92 ? -8.788 -9.574 -18.275 1.00 46.88 92 LYS A O 1
ATOM 692 N N . THR A 1 93 ? -8.166 -7.700 -19.352 1.00 54.12 93 THR A N 1
ATOM 693 C CA . THR A 1 93 ? -6.746 -8.038 -19.363 1.00 54.12 93 THR A CA 1
ATOM 694 C C . THR A 1 93 ? -6.274 -8.155 -17.911 1.00 54.12 93 THR A C 1
ATOM 696 O O . THR A 1 93 ? -6.613 -7.334 -17.054 1.00 54.12 93 THR A O 1
ATOM 699 N N . ARG A 1 94 ? -5.550 -9.235 -17.581 1.00 59.91 94 ARG A N 1
ATOM 700 C CA . ARG A 1 94 ? -4.985 -9.453 -16.238 1.00 59.91 94 ARG A CA 1
ATOM 701 C C . ARG A 1 94 ? -3.927 -8.376 -15.988 1.00 59.91 94 ARG A C 1
ATOM 703 O O . ARG A 1 94 ? -2.756 -8.580 -16.290 1.00 59.91 94 ARG A O 1
ATOM 710 N N . GLY A 1 95 ? -4.350 -7.217 -15.498 1.00 67.31 95 GLY A N 1
ATOM 711 C CA . GLY A 1 95 ? -3.480 -6.058 -15.339 1.00 67.31 95 GLY A CA 1
ATOM 712 C C . GLY A 1 95 ? -4.179 -4.706 -15.404 1.00 67.31 95 GLY A C 1
ATOM 713 O O . GLY A 1 95 ? -3.537 -3.737 -15.017 1.00 67.31 95 GLY A O 1
ATOM 714 N N . ALA A 1 96 ? -5.442 -4.623 -15.836 1.00 81.38 96 ALA A N 1
ATOM 715 C CA . ALA A 1 96 ? -6.203 -3.373 -15.845 1.00 81.38 96 ALA A CA 1
ATOM 716 C C . ALA A 1 96 ? -6.564 -2.888 -14.428 1.00 81.38 96 ALA A C 1
ATOM 718 O O . ALA A 1 96 ? -6.778 -3.694 -13.518 1.00 81.38 96 ALA A O 1
ATOM 719 N N . CYS A 1 97 ? -6.656 -1.570 -14.237 1.00 81.75 97 CYS A N 1
ATOM 720 C CA . CYS A 1 97 ? -7.109 -0.994 -12.972 1.00 81.75 97 CYS A CA 1
ATOM 721 C C . CYS A 1 97 ? -8.587 -1.360 -12.729 1.00 81.75 97 CYS A C 1
ATOM 723 O O . CYS A 1 97 ? -9.406 -1.141 -13.624 1.00 81.75 97 CYS A O 1
ATOM 725 N N . PRO A 1 98 ? -8.967 -1.870 -11.543 1.00 79.56 98 PRO A N 1
ATOM 726 C CA . PRO A 1 98 ? -10.354 -2.246 -11.263 1.00 79.56 98 PRO A CA 1
ATOM 727 C C . PRO A 1 98 ? -11.314 -1.046 -11.233 1.00 79.56 98 PRO A C 1
ATOM 729 O O . PRO A 1 98 ? -12.499 -1.228 -11.499 1.00 79.56 98 PRO A O 1
ATOM 732 N N . SER A 1 99 ? -10.804 0.158 -10.955 1.00 81.50 99 SER A N 1
ATOM 733 C CA . SER A 1 99 ? -11.604 1.381 -10.817 1.00 81.50 99 SER A CA 1
ATOM 734 C C . SER A 1 99 ? -11.862 2.086 -12.152 1.00 81.50 99 SER A C 1
ATOM 736 O O . SER A 1 99 ? -12.999 2.436 -12.445 1.00 81.50 99 SER A O 1
ATOM 738 N N . CYS A 1 100 ? -10.831 2.287 -12.983 1.00 85.06 100 CYS A N 1
ATOM 739 C CA . CYS A 1 100 ? -10.956 3.035 -14.247 1.00 85.06 100 CYS A CA 1
ATOM 740 C C . CYS A 1 100 ? -10.714 2.212 -15.513 1.00 85.06 100 CYS A C 1
ATOM 742 O O . CYS A 1 100 ? -10.881 2.728 -16.613 1.00 85.06 100 CYS A O 1
ATOM 744 N N . GLY A 1 101 ? -10.275 0.960 -15.385 1.00 84.62 101 GLY A N 1
ATOM 745 C CA . GLY A 1 101 ? -9.913 0.130 -16.531 1.00 84.62 101 GLY A CA 1
ATOM 746 C C . GLY A 1 101 ? -8.587 0.497 -17.200 1.00 84.62 101 GLY A C 1
ATOM 747 O O . GLY A 1 101 ? -8.300 -0.064 -18.249 1.00 84.62 101 GLY A O 1
ATOM 748 N N . HIS A 1 102 ? -7.766 1.390 -16.624 1.00 84.88 102 HIS A N 1
ATOM 749 C CA . HIS A 1 102 ? -6.468 1.765 -17.208 1.00 84.88 102 HIS A CA 1
ATOM 750 C C . HIS A 1 102 ? -5.590 0.538 -17.457 1.00 84.88 102 HIS A C 1
ATOM 752 O O . HIS A 1 102 ? -5.317 -0.234 -16.529 1.00 84.88 102 HIS A O 1
ATOM 758 N N . GLU A 1 103 ? -5.135 0.382 -18.698 1.00 87.00 103 GLU A N 1
ATOM 759 C CA . GLU A 1 103 ? -4.275 -0.716 -19.128 1.00 87.00 103 GLU A CA 1
ATOM 760 C C . GLU A 1 103 ? -2.834 -0.215 -19.298 1.00 87.00 103 GLU A C 1
ATOM 762 O O . GLU A 1 103 ? -2.585 0.695 -20.091 1.00 87.00 103 GLU A O 1
ATOM 767 N N . PRO A 1 104 ? -1.862 -0.791 -18.570 1.00 83.19 104 PRO A N 1
ATOM 768 C CA . PRO A 1 104 ? -0.482 -0.349 -18.656 1.00 83.19 104 PRO A CA 1
ATOM 769 C C . PRO A 1 104 ? 0.109 -0.676 -20.032 1.00 83.19 104 PRO A C 1
ATOM 771 O O . PRO A 1 104 ? 0.101 -1.826 -20.472 1.00 83.19 104 PRO A O 1
ATOM 774 N N . SER A 1 105 ? 0.701 0.326 -20.677 1.00 82.62 105 SER A N 1
ATOM 775 C CA . SER A 1 105 ? 1.301 0.207 -22.013 1.00 82.62 105 SER A CA 1
ATOM 776 C C . SER A 1 105 ? 2.703 -0.415 -21.997 1.00 82.62 105 SER A C 1
ATOM 778 O O . SER A 1 105 ? 3.204 -0.893 -23.016 1.00 82.62 105 SER A O 1
ATOM 780 N N . THR A 1 106 ? 3.359 -0.421 -20.832 1.00 78.81 106 THR A N 1
ATOM 781 C CA . THR A 1 106 ? 4.711 -0.968 -20.656 1.00 78.81 106 THR A CA 1
ATOM 782 C C . THR A 1 106 ? 4.808 -1.893 -19.445 1.00 78.81 106 THR A C 1
ATOM 784 O O . THR A 1 106 ? 4.057 -1.779 -18.478 1.00 78.81 106 THR A O 1
ATOM 787 N N . ARG A 1 107 ? 5.813 -2.780 -19.430 1.00 71.38 107 ARG A N 1
ATOM 788 C CA . ARG A 1 107 ? 6.083 -3.660 -18.276 1.00 71.38 107 ARG A CA 1
ATOM 789 C C . ARG A 1 107 ? 6.392 -2.882 -16.991 1.00 71.38 107 ARG A C 1
ATOM 791 O O . ARG A 1 107 ? 6.006 -3.321 -15.911 1.00 71.38 107 ARG A O 1
ATOM 798 N N . SER A 1 108 ? 7.098 -1.753 -17.101 1.00 65.12 108 SER A N 1
ATOM 799 C CA . SER A 1 108 ? 7.406 -0.896 -15.947 1.00 65.12 108 SER A CA 1
ATOM 800 C C . SER A 1 108 ? 6.133 -0.281 -15.375 1.00 65.12 108 SER A C 1
ATOM 802 O O . SER A 1 108 ? 5.927 -0.301 -14.166 1.00 65.12 108 SER A O 1
ATOM 804 N N . GLU A 1 109 ? 5.256 0.212 -16.246 1.00 77.12 109 GLU A N 1
ATOM 805 C CA . GLU A 1 109 ? 3.947 0.742 -15.869 1.00 77.12 109 GLU A CA 1
ATOM 806 C C . GLU A 1 109 ? 3.068 -0.342 -15.236 1.00 77.12 109 GLU A C 1
ATOM 808 O O . GLU A 1 109 ? 2.489 -0.118 -14.181 1.00 77.12 109 GLU A O 1
ATOM 813 N N . ALA A 1 110 ? 3.072 -1.560 -15.783 1.00 76.62 110 ALA A N 1
ATOM 814 C CA . ALA A 1 110 ? 2.352 -2.695 -15.210 1.00 76.62 110 ALA A CA 1
ATOM 815 C C . ALA A 1 110 ? 2.888 -3.109 -13.830 1.00 76.62 110 ALA A C 1
ATOM 817 O O . ALA A 1 110 ? 2.138 -3.598 -12.987 1.00 76.62 110 ALA A O 1
ATOM 818 N N . ALA A 1 111 ? 4.190 -2.950 -13.577 1.00 76.06 111 ALA A N 1
ATOM 819 C CA . ALA A 1 111 ? 4.769 -3.191 -12.259 1.00 76.06 111 ALA A CA 1
ATOM 820 C C . ALA A 1 111 ? 4.352 -2.114 -11.247 1.00 76.06 111 ALA A C 1
ATOM 822 O O . ALA A 1 111 ? 3.982 -2.468 -10.130 1.00 76.06 111 ALA A O 1
ATOM 823 N N . HIS A 1 112 ? 4.362 -0.838 -11.642 1.00 77.94 112 HIS A N 1
ATOM 824 C CA . HIS A 1 112 ? 3.885 0.258 -10.795 1.00 77.94 112 HIS A CA 1
ATOM 825 C C . HIS A 1 112 ? 2.397 0.139 -10.502 1.00 77.94 112 HIS A C 1
ATOM 827 O O . HIS A 1 112 ? 2.020 0.152 -9.340 1.00 77.94 112 HIS A O 1
ATOM 833 N N . GLN A 1 113 ? 1.577 -0.095 -11.526 1.00 85.31 113 GLN A N 1
ATOM 834 C CA . GLN A 1 113 ? 0.145 -0.276 -11.347 1.00 85.31 113 GLN A CA 1
ATOM 835 C C . GLN A 1 113 ? -0.156 -1.420 -10.384 1.00 85.31 113 GLN A C 1
ATOM 837 O O . GLN A 1 113 ? -0.952 -1.230 -9.478 1.00 85.31 113 GLN A O 1
ATOM 842 N N . ARG A 1 114 ? 0.503 -2.580 -10.525 1.00 83.81 114 ARG A N 1
ATOM 843 C CA . ARG A 1 114 ? 0.331 -3.695 -9.578 1.00 83.81 114 ARG A CA 1
ATOM 844 C C . ARG A 1 114 ? 0.719 -3.335 -8.148 1.00 83.81 114 ARG A C 1
ATOM 846 O O . ARG A 1 114 ? 0.098 -3.862 -7.237 1.00 83.81 114 ARG A O 1
ATOM 853 N N . ALA A 1 115 ? 1.744 -2.507 -7.955 1.00 77.00 115 ALA A N 1
ATOM 854 C CA . ALA A 1 115 ? 2.114 -2.034 -6.626 1.00 77.00 115 ALA A CA 1
ATOM 855 C C . ALA A 1 115 ? 1.055 -1.067 -6.076 1.00 77.00 115 ALA A C 1
ATOM 857 O O . ALA A 1 115 ? 0.591 -1.270 -4.962 1.00 77.00 115 ALA A O 1
ATOM 858 N N . ASP A 1 116 ? 0.616 -0.094 -6.879 1.00 84.44 116 ASP A N 1
ATOM 859 C CA . ASP A 1 116 ? -0.389 0.899 -6.485 1.00 84.44 116 ASP A CA 1
ATOM 860 C C . ASP A 1 116 ? -1.733 0.224 -6.141 1.00 84.44 116 ASP A C 1
ATOM 862 O O . ASP A 1 116 ? -2.296 0.473 -5.079 1.00 84.44 116 ASP A O 1
ATOM 866 N N . VAL A 1 117 ? -2.212 -0.708 -6.979 1.00 87.88 117 VAL A N 1
ATOM 867 C CA . VAL A 1 117 ? -3.473 -1.432 -6.724 1.00 87.88 117 VAL A CA 1
ATOM 868 C C . VAL A 1 117 ? -3.359 -2.515 -5.647 1.00 87.88 117 VAL A C 1
ATOM 870 O O . VAL A 1 117 ? -4.373 -3.096 -5.278 1.00 87.88 117 VAL A O 1
ATOM 873 N N . ALA A 1 118 ? -2.156 -2.828 -5.161 1.00 85.62 118 ALA A N 1
ATOM 874 C CA . ALA A 1 118 ? -1.984 -3.717 -4.011 1.00 85.62 118 ALA A CA 1
ATOM 875 C C . ALA A 1 118 ? -2.118 -2.967 -2.678 1.00 85.62 118 ALA A C 1
ATOM 877 O O . ALA A 1 118 ? -2.315 -3.606 -1.647 1.00 85.62 118 ALA A O 1
ATOM 878 N N . VAL A 1 119 ? -2.022 -1.634 -2.690 1.00 86.50 119 VAL A N 1
ATOM 879 C CA . VAL A 1 119 ? -2.238 -0.808 -1.502 1.00 86.50 119 VAL A CA 1
ATOM 880 C C . VAL A 1 119 ? -3.735 -0.672 -1.256 1.00 86.50 119 VAL A C 1
ATOM 882 O O . VAL A 1 119 ? -4.488 -0.258 -2.144 1.00 86.50 119 VAL A O 1
ATOM 885 N N . THR A 1 120 ? -4.169 -1.033 -0.052 1.00 92.00 120 THR A N 1
ATOM 886 C CA . THR A 1 120 ? -5.560 -0.896 0.387 1.00 92.00 120 THR A CA 1
ATOM 887 C C . THR A 1 120 ? -5.798 0.504 0.928 1.00 92.00 120 THR A C 1
ATOM 889 O O . THR A 1 120 ? -5.087 0.955 1.817 1.00 92.00 120 THR A O 1
ATOM 892 N N . TRP A 1 121 ? -6.818 1.176 0.411 1.00 92.81 121 TRP A N 1
ATOM 893 C CA . TRP A 1 121 ? -7.287 2.472 0.877 1.00 92.81 121 TRP A CA 1
ATOM 894 C C . TRP A 1 121 ? -8.572 2.293 1.679 1.00 92.81 121 TRP A C 1
ATOM 896 O O . TRP A 1 121 ? -9.508 1.661 1.186 1.00 92.81 121 TRP A O 1
ATOM 906 N N . LEU A 1 122 ? -8.638 2.857 2.879 1.00 92.88 122 LEU A N 1
ATOM 907 C CA . LEU A 1 122 ? -9.812 2.804 3.745 1.00 92.88 122 LEU A CA 1
ATOM 908 C C . LEU A 1 122 ? -10.593 4.110 3.619 1.00 92.88 122 LEU A C 1
ATOM 910 O O . LEU A 1 122 ? -10.075 5.196 3.888 1.00 92.88 122 LEU A O 1
ATOM 914 N N . HIS A 1 123 ? -11.843 3.980 3.184 1.00 91.31 123 HIS A N 1
ATOM 915 C CA . HIS A 1 123 ? -12.800 5.070 3.022 1.00 91.31 123 HIS A CA 1
ATOM 916 C C . HIS A 1 123 ? -13.930 4.899 4.024 1.00 91.31 123 HIS A C 1
ATOM 918 O O . HIS A 1 123 ? -14.272 3.774 4.387 1.00 91.31 123 HIS A O 1
ATOM 924 N N . ARG A 1 124 ? -14.542 6.008 4.434 1.00 89.94 124 ARG A N 1
ATOM 925 C CA . ARG A 1 124 ? -15.797 5.974 5.185 1.00 89.94 124 ARG A CA 1
ATOM 926 C C . ARG A 1 124 ? -16.908 5.524 4.244 1.00 89.94 124 ARG A C 1
ATOM 928 O O . ARG A 1 124 ? -16.984 6.023 3.118 1.00 89.94 124 ARG A O 1
ATOM 935 N N . ASP A 1 125 ? -17.737 4.584 4.677 1.00 86.38 125 ASP A N 1
ATOM 936 C CA . ASP A 1 125 ? -18.972 4.309 3.959 1.00 86.38 125 ASP A CA 1
ATOM 937 C C . ASP A 1 125 ? -19.923 5.505 4.134 1.00 86.38 125 ASP A C 1
ATOM 939 O O . ASP A 1 125 ? -20.147 5.984 5.248 1.00 86.38 125 ASP A O 1
ATOM 943 N N . LEU A 1 126 ? -20.425 6.034 3.017 1.00 82.12 126 LEU A N 1
ATOM 944 C CA . LEU A 1 126 ? -21.361 7.161 3.014 1.00 82.12 126 LEU A CA 1
ATOM 945 C C . LEU A 1 126 ? -22.804 6.697 3.226 1.00 82.12 126 LEU A C 1
ATOM 947 O O . LEU A 1 126 ? -23.635 7.481 3.683 1.00 82.12 126 LEU A O 1
ATOM 951 N N . ASP A 1 127 ? -23.092 5.439 2.897 1.00 83.81 127 ASP A N 1
ATOM 952 C CA . ASP A 1 127 ? -24.413 4.840 3.029 1.00 83.81 127 ASP A CA 1
ATOM 953 C C . ASP A 1 127 ? -24.611 4.259 4.439 1.00 83.81 127 ASP A C 1
ATOM 955 O O . ASP A 1 127 ? -25.729 4.267 4.962 1.00 83.81 127 ASP A O 1
ATOM 959 N N . VAL A 1 128 ? -23.524 3.811 5.084 1.00 81.12 128 VAL A N 1
ATOM 960 C CA . VAL A 1 128 ? -23.539 3.234 6.438 1.00 81.12 128 VAL A CA 1
ATOM 961 C C . VAL A 1 128 ? -22.557 3.964 7.368 1.00 81.12 128 VAL A C 1
ATOM 963 O O . VAL A 1 128 ? -21.353 3.703 7.350 1.00 81.12 128 VAL A O 1
ATOM 966 N N . PRO A 1 129 ? -23.042 4.864 8.245 1.00 75.75 129 PRO A N 1
ATOM 967 C CA . PRO A 1 129 ? -22.180 5.583 9.176 1.00 75.75 129 PRO A CA 1
ATOM 968 C C . PRO A 1 129 ? -21.377 4.634 10.076 1.00 75.75 129 PRO A C 1
ATOM 970 O O . PRO A 1 129 ? -21.946 3.820 10.801 1.00 75.75 129 PRO A O 1
ATOM 973 N N . GLY A 1 130 ? -20.052 4.782 10.060 1.00 75.00 130 GLY A N 1
ATOM 974 C CA . GLY A 1 130 ? -19.131 3.982 10.873 1.00 75.00 130 GLY A CA 1
ATOM 975 C C . GLY A 1 130 ? -18.616 2.711 10.196 1.00 75.00 130 GLY A C 1
ATOM 976 O O . GLY A 1 130 ? -17.723 2.075 10.747 1.00 75.00 130 GLY A O 1
ATOM 977 N N . GLU A 1 131 ? -19.105 2.363 9.006 1.00 86.25 131 GLU A N 1
ATOM 978 C CA . GLU A 1 131 ? -18.543 1.266 8.220 1.00 86.25 131 GLU A CA 1
ATOM 979 C C . GLU A 1 131 ? -17.346 1.746 7.381 1.00 86.25 131 GLU A C 1
ATOM 981 O O . GLU A 1 131 ? -17.256 2.912 6.978 1.00 86.25 131 GLU A O 1
ATOM 986 N N . ILE A 1 132 ? -16.386 0.846 7.157 1.00 90.38 132 ILE A N 1
ATOM 987 C CA . ILE A 1 132 ? -15.190 1.111 6.355 1.00 90.38 132 ILE A CA 1
ATOM 988 C C . ILE A 1 132 ? -15.279 0.360 5.039 1.00 90.38 132 ILE A C 1
ATOM 990 O O . ILE A 1 132 ? -15.390 -0.865 5.007 1.00 90.38 132 ILE A O 1
ATOM 994 N N . VAL A 1 133 ? -15.098 1.094 3.946 1.00 91.38 133 VAL A N 1
ATOM 995 C CA . VAL A 1 133 ? -14.993 0.527 2.605 1.00 91.38 133 VAL A CA 1
ATOM 996 C C . VAL A 1 133 ? -13.530 0.487 2.186 1.00 91.38 133 VAL A C 1
ATOM 998 O O . VAL A 1 133 ? -12.901 1.518 1.935 1.00 91.38 133 VAL A O 1
ATOM 1001 N N . ALA A 1 134 ? -12.993 -0.724 2.057 1.00 90.94 134 ALA A N 1
ATOM 1002 C CA . ALA A 1 134 ? -11.673 -0.953 1.485 1.00 90.94 134 ALA A CA 1
ATOM 1003 C C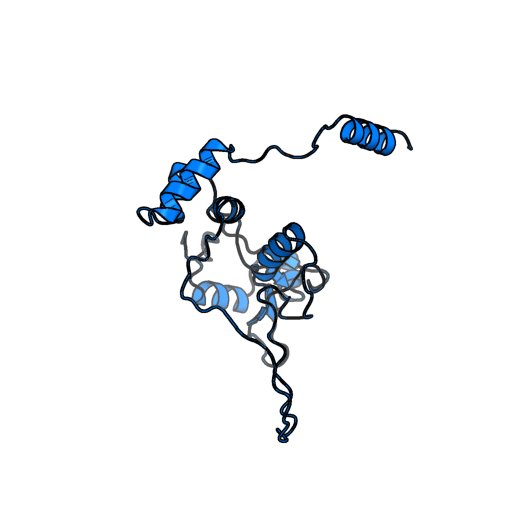 . ALA A 1 134 ? -11.724 -0.852 -0.051 1.00 90.94 134 ALA A C 1
ATOM 1005 O O . ALA A 1 134 ? -12.538 -1.504 -0.707 1.00 90.94 134 ALA A O 1
ATOM 1006 N N . ARG A 1 135 ? -10.845 -0.037 -0.641 1.00 90.81 135 ARG A N 1
ATOM 1007 C CA . ARG A 1 135 ? -10.715 0.146 -2.097 1.00 90.81 135 ARG A CA 1
ATOM 1008 C C . ARG A 1 135 ? -9.250 0.121 -2.518 1.00 90.81 135 ARG A C 1
ATOM 1010 O O . ARG A 1 135 ? -8.364 0.389 -1.717 1.00 90.81 135 ARG A O 1
ATOM 1017 N N . ASN A 1 136 ? -8.981 -0.151 -3.790 1.00 90.69 136 ASN A N 1
ATOM 1018 C CA . ASN A 1 136 ? -7.634 -0.103 -4.354 1.00 90.69 136 ASN A CA 1
ATOM 1019 C C . ASN A 1 136 ? -7.623 0.795 -5.589 1.00 90.69 136 ASN A C 1
ATOM 1021 O O . ASN A 1 136 ? -8.540 0.739 -6.411 1.00 90.69 136 ASN A O 1
ATOM 1025 N N . HIS A 1 137 ? -6.567 1.590 -5.749 1.00 87.88 137 HIS A N 1
ATOM 1026 C CA . HIS A 1 137 ? -6.494 2.617 -6.787 1.00 87.88 137 HIS A CA 1
ATOM 1027 C C . HIS A 1 137 ? -5.198 2.503 -7.581 1.00 87.88 137 HIS A C 1
ATOM 1029 O O . HIS A 1 137 ? -4.133 2.270 -7.017 1.00 87.88 137 HIS A O 1
ATOM 1035 N N . CYS A 1 138 ? -5.264 2.689 -8.902 1.00 88.94 138 CYS A N 1
ATOM 1036 C CA . CYS A 1 138 ? -4.048 2.981 -9.663 1.00 88.94 138 CYS A CA 1
ATOM 1037 C C . CYS A 1 138 ? -3.641 4.440 -9.429 1.00 88.94 138 CYS A C 1
ATOM 1039 O O . CYS A 1 138 ? -4.452 5.245 -8.977 1.00 88.94 138 CYS A O 1
ATOM 1041 N N . ARG A 1 139 ? -2.426 4.814 -9.836 1.00 85.00 139 ARG A N 1
ATOM 1042 C CA . ARG A 1 139 ? -1.935 6.198 -9.764 1.00 85.00 139 ARG A CA 1
ATOM 1043 C C . ARG A 1 139 ? -2.889 7.261 -10.314 1.00 85.00 139 ARG A C 1
ATOM 1045 O O . ARG A 1 139 ? -2.897 8.374 -9.818 1.00 85.00 139 ARG A O 1
ATOM 1052 N N . ASN A 1 140 ? -3.666 6.929 -11.342 1.00 86.81 140 ASN A N 1
ATOM 1053 C CA . ASN A 1 140 ? -4.576 7.876 -11.986 1.00 86.81 140 ASN A CA 1
ATOM 1054 C C . ASN A 1 140 ? -5.944 7.986 -11.287 1.00 86.81 140 ASN A C 1
ATOM 1056 O O . ASN A 1 140 ? -6.753 8.826 -11.662 1.00 86.81 140 ASN A O 1
ATOM 1060 N N . CYS A 1 141 ? -6.220 7.101 -10.328 1.00 88.81 141 CYS A N 1
ATOM 1061 C CA . CYS A 1 141 ? -7.470 7.039 -9.569 1.00 88.81 141 CYS A CA 1
ATOM 1062 C C . CYS A 1 141 ? -7.284 7.311 -8.083 1.00 88.81 141 CYS A C 1
ATOM 1064 O O . CYS A 1 141 ? -8.272 7.290 -7.354 1.00 88.81 141 CYS A O 1
ATOM 1066 N N . GLN A 1 142 ? -6.041 7.485 -7.627 1.00 87.12 142 GLN A N 1
ATOM 1067 C CA . GLN A 1 142 ? -5.786 7.809 -6.233 1.00 87.12 142 GLN A CA 1
ATOM 1068 C C . GLN A 1 142 ? -6.552 9.091 -5.884 1.00 87.12 142 GLN A C 1
ATOM 1070 O O . GLN A 1 142 ? -6.519 10.040 -6.671 1.00 87.12 142 GLN A O 1
ATOM 1075 N N . PRO A 1 143 ? -7.293 9.096 -4.764 1.00 80.06 143 PRO A N 1
ATOM 1076 C CA . PRO A 1 143 ? -7.996 10.288 -4.324 1.00 80.06 143 PRO A CA 1
ATOM 1077 C C . PRO A 1 143 ? -6.980 11.393 -4.023 1.00 80.06 143 PRO A C 1
ATOM 1079 O O . PRO A 1 143 ? -5.872 11.119 -3.560 1.00 80.06 143 PRO A O 1
ATOM 1082 N N . GLU A 1 144 ? -7.361 12.636 -4.303 1.00 74.88 144 GLU A N 1
ATOM 1083 C CA . GLU A 1 144 ? -6.581 13.792 -3.867 1.00 74.88 144 GLU A CA 1
ATOM 1084 C C . GLU A 1 144 ? -6.712 13.966 -2.343 1.00 74.88 144 GLU A C 1
ATOM 1086 O O . GLU A 1 144 ? -7.680 13.500 -1.738 1.00 74.88 144 GLU A O 1
ATOM 1091 N N . GLU A 1 145 ? -5.692 14.577 -1.738 1.00 76.56 145 GLU A N 1
ATOM 1092 C CA . GLU A 1 145 ? -5.498 14.738 -0.291 1.00 76.56 145 GLU A CA 1
ATOM 1093 C C . GLU A 1 145 ? -6.758 15.210 0.469 1.00 76.56 145 GLU A C 1
ATOM 1095 O O . GLU A 1 145 ? -7.559 15.980 -0.073 1.00 76.56 145 GLU A O 1
ATOM 1100 N N . PRO A 1 146 ? -6.928 14.802 1.747 1.00 84.44 146 PRO A N 1
ATOM 1101 C CA . PRO A 1 146 ? -5.910 14.212 2.630 1.00 84.44 146 PRO A CA 1
ATOM 1102 C C . PRO A 1 146 ? -5.787 12.681 2.550 1.00 84.44 146 PRO A C 1
ATOM 1104 O O . PRO A 1 146 ? -6.769 11.958 2.346 1.00 84.44 146 PRO A O 1
ATOM 1107 N N . ALA A 1 147 ? -4.553 12.199 2.733 1.00 87.19 147 ALA A N 1
ATOM 1108 C CA . ALA A 1 147 ? -4.196 10.785 2.774 1.00 87.19 147 ALA A CA 1
ATOM 1109 C C . ALA A 1 147 ? -3.119 10.534 3.843 1.00 87.19 147 ALA A C 1
ATOM 1111 O O . ALA A 1 147 ? -2.089 11.206 3.839 1.00 87.19 147 ALA A O 1
ATOM 1112 N N . VAL A 1 148 ? -3.350 9.568 4.735 1.00 88.62 148 VAL A N 1
ATOM 1113 C CA . VAL A 1 148 ? -2.425 9.222 5.832 1.00 88.62 148 VAL A CA 1
ATOM 1114 C C . VAL A 1 148 ? -2.089 7.734 5.778 1.00 88.62 148 VAL A C 1
ATOM 1116 O O . VAL A 1 148 ? -2.986 6.891 5.718 1.00 88.62 148 VAL A O 1
ATOM 1119 N N . ASP A 1 149 ? -0.798 7.407 5.808 1.00 88.38 149 ASP A N 1
ATOM 1120 C CA . ASP A 1 149 ? -0.310 6.027 5.835 1.00 88.38 149 ASP A CA 1
ATOM 1121 C C . ASP A 1 149 ? -0.433 5.424 7.243 1.00 88.38 149 ASP A C 1
ATOM 1123 O O . ASP A 1 149 ? 0.154 5.926 8.205 1.00 88.38 149 ASP A O 1
ATOM 1127 N N . VAL A 1 150 ? -1.120 4.286 7.363 1.00 88.62 150 VAL A N 1
ATOM 1128 C CA . VAL A 1 150 ? -1.057 3.435 8.560 1.00 88.62 150 VAL A CA 1
ATOM 1129 C C . VAL A 1 150 ? -0.005 2.370 8.303 1.00 88.62 150 VAL A C 1
ATOM 1131 O O . VAL A 1 150 ? -0.274 1.353 7.672 1.00 88.62 150 VAL A O 1
ATOM 1134 N N . ALA A 1 151 ? 1.219 2.608 8.764 1.00 88.00 151 ALA A N 1
ATOM 1135 C CA . ALA A 1 151 ? 2.351 1.738 8.470 1.00 88.00 151 ALA A CA 1
ATOM 1136 C C . ALA A 1 151 ? 2.677 0.792 9.632 1.00 88.00 151 ALA A C 1
ATOM 1138 O O . ALA A 1 151 ? 2.792 1.207 10.787 1.00 88.00 151 ALA A O 1
ATOM 1139 N N . CYS A 1 152 ? 2.923 -0.482 9.318 1.00 87.19 152 CYS A N 1
ATOM 1140 C CA . CYS A 1 152 ? 3.545 -1.401 10.265 1.00 87.19 152 CYS A CA 1
ATOM 1141 C C . CYS A 1 152 ? 4.949 -0.902 10.636 1.00 87.19 152 CYS A C 1
ATOM 1143 O O . CYS A 1 152 ? 5.781 -0.656 9.758 1.00 87.19 152 CYS A O 1
ATOM 1145 N N . THR A 1 153 ? 5.248 -0.839 11.933 1.00 89.75 153 THR A N 1
ATOM 1146 C CA . THR A 1 153 ? 6.537 -0.344 12.451 1.00 89.75 153 THR A CA 1
ATOM 1147 C C . THR A 1 153 ? 7.744 -1.202 12.041 1.00 89.75 153 THR A C 1
ATOM 1149 O O . THR A 1 153 ? 8.871 -0.710 12.031 1.00 89.75 153 THR A O 1
ATOM 1152 N N . VAL A 1 154 ? 7.525 -2.466 11.656 1.00 87.62 154 VAL A N 1
ATOM 1153 C CA . VAL A 1 154 ? 8.582 -3.409 11.253 1.00 87.62 154 VAL A CA 1
ATOM 1154 C C . VAL A 1 154 ? 8.856 -3.363 9.748 1.00 87.62 154 VAL A C 1
ATOM 1156 O O . VAL A 1 154 ? 10.008 -3.224 9.333 1.00 87.62 154 VAL A O 1
ATOM 1159 N N . CYS A 1 155 ? 7.827 -3.503 8.905 1.00 87.06 155 CYS A N 1
ATOM 1160 C CA . CYS A 1 155 ? 8.024 -3.616 7.454 1.00 87.06 155 CYS A CA 1
ATOM 1161 C C . CYS A 1 155 ? 7.758 -2.329 6.667 1.00 87.06 155 CYS A C 1
ATOM 1163 O O . CYS A 1 155 ? 8.241 -2.228 5.528 1.00 87.06 155 CYS A O 1
ATOM 1165 N N . GLY A 1 156 ? 7.054 -1.367 7.274 1.00 83.69 156 GLY A N 1
ATOM 1166 C CA . GLY A 1 156 ? 6.635 -0.100 6.671 1.00 83.69 156 GLY A CA 1
ATOM 1167 C C . GLY A 1 156 ? 5.441 -0.210 5.721 1.00 83.69 156 GLY A C 1
ATOM 1168 O O . GLY A 1 156 ? 5.089 0.781 5.096 1.00 83.69 156 GLY A O 1
ATOM 1169 N N . ASP A 1 157 ? 4.844 -1.396 5.581 1.00 83.44 157 ASP A N 1
ATOM 1170 C CA . ASP A 1 157 ? 3.691 -1.621 4.705 1.00 83.44 157 ASP A CA 1
ATOM 1171 C C . ASP 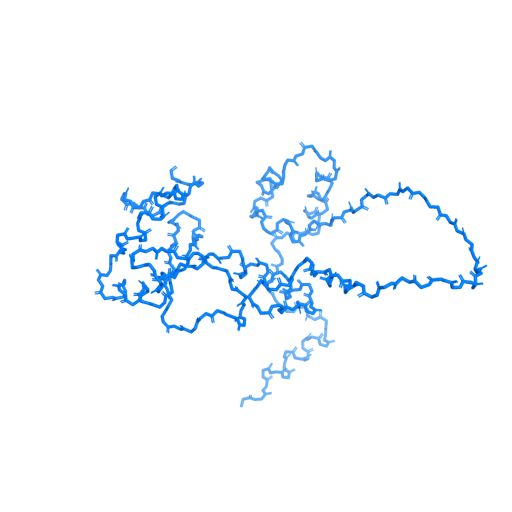A 1 157 ? 2.390 -1.482 5.508 1.00 83.44 157 ASP A C 1
ATOM 1173 O O . ASP A 1 157 ? 2.366 -1.800 6.700 1.00 83.44 157 ASP A O 1
ATOM 1177 N N . GLY A 1 158 ? 1.312 -1.052 4.853 1.00 85.12 158 GLY A N 1
ATOM 1178 C CA . GLY A 1 158 ? -0.019 -0.989 5.447 1.00 85.12 158 GLY A CA 1
ATOM 1179 C C . GLY A 1 158 ? -1.033 -0.220 4.602 1.00 85.12 158 GLY A C 1
ATOM 1180 O O . GLY A 1 158 ? -0.718 0.162 3.470 1.00 85.12 158 GLY A O 1
ATOM 1181 N N . PRO A 1 159 ? -2.276 -0.088 5.087 1.00 93.06 159 PRO A N 1
ATOM 1182 C CA . PRO A 1 159 ? -3.320 0.625 4.370 1.00 93.06 159 PRO A CA 1
ATOM 1183 C C . PRO A 1 159 ? -3.149 2.149 4.449 1.00 93.06 159 PRO A C 1
ATOM 1185 O O . PRO A 1 159 ? -2.487 2.676 5.341 1.00 93.06 159 PRO A O 1
ATOM 1188 N N . ILE A 1 160 ? -3.807 2.853 3.530 1.00 91.38 160 ILE A N 1
ATOM 1189 C CA . ILE A 1 160 ? -3.875 4.318 3.492 1.00 91.38 160 ILE A CA 1
ATOM 1190 C C . ILE A 1 160 ? -5.282 4.763 3.870 1.00 91.38 160 ILE A C 1
ATOM 1192 O O . ILE A 1 160 ? -6.267 4.252 3.340 1.00 91.38 160 ILE A O 1
ATOM 1196 N N . LEU A 1 161 ? -5.395 5.732 4.765 1.00 90.44 161 LEU A N 1
ATOM 1197 C CA . LEU A 1 161 ? -6.665 6.348 5.131 1.00 90.44 161 LEU A CA 1
ATOM 1198 C C . LEU A 1 161 ? -6.955 7.496 4.177 1.00 90.44 161 LEU A C 1
ATOM 1200 O O . LEU A 1 161 ? -6.066 8.296 3.898 1.00 90.44 161 LEU A O 1
ATOM 1204 N N . ALA A 1 162 ? -8.182 7.568 3.666 1.00 90.88 162 ALA A N 1
ATOM 1205 C CA . ALA A 1 162 ? -8.592 8.589 2.708 1.00 90.88 162 ALA A CA 1
ATOM 1206 C C . ALA A 1 162 ? -9.596 9.575 3.314 1.00 90.88 162 ALA A C 1
ATOM 1208 O O . ALA A 1 162 ? -10.490 9.177 4.068 1.00 90.88 162 ALA A O 1
ATOM 1209 N N . GLY A 1 163 ? -9.508 10.843 2.905 1.00 86.69 163 GLY A N 1
ATOM 1210 C CA . GLY A 1 163 ? -10.543 11.842 3.165 1.00 86.69 163 GLY A CA 1
ATOM 1211 C C . GLY A 1 163 ? -10.736 12.108 4.656 1.00 86.69 163 GLY A C 1
ATOM 1212 O O . GLY A 1 163 ? -9.785 12.413 5.367 1.00 86.69 163 GLY A O 1
ATOM 1213 N N . GLU A 1 164 ? -11.969 11.994 5.149 1.00 84.06 164 GLU A N 1
ATOM 1214 C CA . GLU A 1 164 ? -12.292 12.325 6.543 1.00 84.06 164 GLU A CA 1
ATOM 1215 C C . GLU A 1 164 ? -11.470 11.538 7.568 1.00 84.06 164 GLU A C 1
ATOM 1217 O O . GLU A 1 164 ? -11.048 12.115 8.564 1.00 84.06 164 GLU A O 1
ATOM 1222 N N . PHE A 1 165 ? -11.180 10.256 7.316 1.00 86.31 165 PHE A N 1
ATOM 1223 C CA . PHE A 1 165 ? -10.351 9.466 8.232 1.00 86.31 165 PHE A CA 1
ATOM 1224 C C . PHE A 1 165 ? -8.917 9.990 8.325 1.00 86.31 165 PHE A C 1
ATOM 1226 O O . PHE A 1 165 ? -8.328 9.969 9.403 1.00 86.31 165 PHE A O 1
ATOM 1233 N N . ALA A 1 166 ? -8.362 10.477 7.213 1.00 85.75 166 ALA A N 1
ATOM 1234 C CA . ALA A 1 166 ? -7.052 11.117 7.210 1.00 85.75 166 ALA A CA 1
ATOM 1235 C C . ALA A 1 166 ? -7.095 12.467 7.946 1.00 85.75 166 ALA A C 1
ATOM 1237 O O . ALA A 1 166 ? -6.261 12.721 8.811 1.00 85.75 166 ALA A O 1
ATOM 1238 N N . ALA A 1 167 ? -8.118 13.286 7.680 1.00 84.25 167 ALA A N 1
ATOM 1239 C CA . ALA A 1 167 ? -8.295 14.585 8.333 1.00 84.25 167 ALA A CA 1
ATOM 1240 C C . ALA A 1 167 ? -8.478 14.479 9.862 1.00 84.25 167 ALA A C 1
ATOM 1242 O O . ALA A 1 167 ? -8.034 15.351 10.614 1.00 84.25 167 ALA A O 1
ATOM 1243 N N . GLU A 1 168 ? -9.141 13.420 10.332 1.00 81.44 168 GLU A N 1
ATOM 1244 C CA . GLU A 1 168 ? -9.381 13.182 11.758 1.00 81.44 168 GLU A CA 1
ATOM 1245 C C . GLU A 1 168 ? -8.084 12.842 12.508 1.00 81.44 168 GLU A C 1
ATOM 1247 O O . GLU A 1 168 ? -7.880 13.325 13.623 1.00 81.44 168 GLU A O 1
ATOM 1252 N N . ILE A 1 169 ? -7.168 12.101 11.876 1.00 82.75 169 ILE A N 1
ATOM 1253 C CA . ILE A 1 169 ? -5.844 11.798 12.445 1.00 82.75 169 ILE A CA 1
ATOM 1254 C C . ILE A 1 169 ? -4.952 13.028 12.448 1.00 82.75 169 ILE A C 1
ATOM 1256 O O . ILE A 1 169 ? -4.333 13.301 13.470 1.00 82.75 169 ILE A O 1
ATOM 1260 N N . ASP A 1 170 ? -4.940 13.812 11.368 1.00 74.06 170 ASP A N 1
ATOM 1261 C CA . ASP A 1 170 ? -4.177 15.067 11.329 1.00 74.06 170 ASP A CA 1
ATOM 1262 C C . ASP A 1 170 ? -4.578 16.026 12.466 1.00 74.06 170 ASP A C 1
ATOM 1264 O O . ASP A 1 170 ? -3.775 16.843 12.917 1.00 74.06 170 ASP A O 1
ATOM 1268 N N . THR A 1 171 ? -5.823 15.924 12.946 1.00 78.00 171 THR A N 1
ATOM 1269 C CA . THR A 1 171 ? -6.351 16.765 14.027 1.00 78.00 171 THR A CA 1
ATOM 1270 C C . THR A 1 171 ? -6.105 16.174 15.419 1.00 78.00 171 THR A C 1
ATOM 1272 O O . THR A 1 171 ? -5.765 16.918 16.340 1.00 78.00 171 THR A O 1
ATOM 1275 N N . ASN A 1 172 ? -6.304 14.864 15.593 1.00 76.31 172 ASN A N 1
ATOM 1276 C CA . ASN A 1 172 ? -6.345 14.223 16.913 1.00 76.31 172 ASN A CA 1
ATOM 1277 C C . ASN A 1 172 ? -5.120 13.355 17.235 1.00 76.31 172 ASN A C 1
ATOM 1279 O O . ASN A 1 172 ? -4.987 12.934 18.380 1.00 76.31 172 ASN A O 1
ATOM 1283 N N . ASP A 1 173 ? -4.261 13.070 16.253 1.00 79.50 173 ASP A N 1
ATOM 1284 C CA . ASP A 1 173 ? -3.099 12.166 16.342 1.00 79.50 173 ASP A CA 1
ATOM 1285 C C . ASP A 1 173 ? -3.448 10.757 16.877 1.00 79.50 173 ASP A C 1
ATOM 1287 O O . ASP A 1 173 ? -2.624 10.045 17.448 1.00 79.50 173 ASP A O 1
ATOM 1291 N N . VAL A 1 174 ? -4.714 10.351 16.717 1.00 84.69 174 VAL A N 1
ATOM 1292 C CA . VAL A 1 174 ? -5.275 9.085 17.208 1.00 84.69 174 VAL A CA 1
ATOM 1293 C C . VAL A 1 174 ? -6.090 8.434 16.094 1.00 84.69 174 VAL A C 1
ATOM 1295 O O . VAL A 1 174 ? -6.864 9.101 15.408 1.00 84.69 174 VAL A O 1
ATOM 1298 N N . LEU A 1 175 ? -5.930 7.117 15.926 1.00 86.19 175 LEU A N 1
ATOM 1299 C CA . LEU A 1 175 ? -6.707 6.335 14.963 1.00 86.19 175 LEU A CA 1
ATOM 1300 C C . LEU A 1 175 ? -8.195 6.307 15.362 1.00 86.19 175 LEU A C 1
ATOM 1302 O O . LEU A 1 175 ? -8.496 5.925 16.493 1.00 86.19 175 LEU A O 1
ATOM 1306 N N . PRO A 1 176 ? -9.136 6.624 14.456 1.00 88.12 176 PRO A N 1
ATOM 1307 C CA . PRO A 1 176 ? -10.567 6.520 14.742 1.00 88.12 176 PRO A CA 1
ATOM 1308 C C . PRO A 1 176 ? -10.988 5.083 15.092 1.00 88.12 176 PRO A C 1
ATOM 1310 O O . PRO A 1 176 ? -10.492 4.133 14.483 1.00 88.12 176 PRO A O 1
ATOM 1313 N N . ASP A 1 177 ? -11.948 4.909 16.007 1.00 89.56 177 ASP A N 1
ATOM 1314 C CA . ASP A 1 177 ? -12.413 3.581 16.460 1.00 89.56 177 ASP A CA 1
ATOM 1315 C C . ASP A 1 177 ? -12.808 2.628 15.314 1.00 89.56 177 ASP A C 1
ATOM 1317 O O . ASP A 1 177 ? -12.385 1.470 15.342 1.00 89.56 177 ASP A O 1
ATOM 1321 N N . PRO A 1 178 ? -13.530 3.069 14.258 1.00 91.31 178 PRO A N 1
ATOM 1322 C CA . PRO A 1 178 ? -13.845 2.192 13.129 1.00 91.31 178 PRO A CA 1
ATOM 1323 C C . PRO A 1 178 ? -12.597 1.656 12.424 1.00 91.31 178 PRO A C 1
ATOM 1325 O O . PRO A 1 178 ? -12.569 0.510 11.980 1.00 91.31 178 PRO A O 1
ATOM 1328 N N . VAL A 1 179 ? -11.547 2.481 12.336 1.00 91.31 179 VAL A N 1
ATOM 1329 C CA . VAL A 1 179 ? -10.274 2.114 11.707 1.00 91.31 179 VAL A CA 1
ATOM 1330 C C . VAL A 1 179 ? -9.539 1.108 12.583 1.00 91.31 179 VAL A C 1
ATOM 1332 O O . VAL A 1 179 ? -9.046 0.107 12.067 1.00 91.31 179 VAL A O 1
ATOM 1335 N N . GLN A 1 180 ? -9.511 1.320 13.900 1.00 91.94 180 GLN A N 1
ATOM 1336 C CA . GLN A 1 180 ? -8.913 0.368 14.839 1.00 91.94 180 GLN A CA 1
ATOM 1337 C C . GLN A 1 180 ? -9.622 -0.991 14.810 1.00 91.94 180 GLN A C 1
ATOM 1339 O O . GLN A 1 180 ? -8.953 -2.027 14.785 1.00 91.94 180 GLN A O 1
ATOM 1344 N N . GLN A 1 181 ? -10.957 -0.996 14.760 1.00 91.88 181 GLN A N 1
ATOM 1345 C CA . GLN A 1 181 ? -11.749 -2.221 14.668 1.00 91.88 181 GLN A CA 1
ATOM 1346 C C . GLN A 1 181 ? -11.443 -2.973 13.369 1.00 91.88 181 GLN A C 1
ATOM 1348 O O . GLN A 1 181 ? -11.102 -4.151 13.419 1.00 91.88 181 GLN A O 1
ATOM 1353 N N . TRP A 1 182 ? -11.461 -2.283 12.223 1.00 93.50 182 TRP A N 1
ATOM 1354 C CA . TRP A 1 182 ? -11.135 -2.894 10.930 1.00 93.50 182 TRP A CA 1
ATOM 1355 C C . TRP A 1 182 ? -9.719 -3.478 10.903 1.00 93.50 182 TRP A C 1
ATOM 1357 O O . TRP A 1 182 ? -9.511 -4.585 10.409 1.00 93.50 182 TRP A O 1
ATOM 1367 N N . LEU A 1 183 ? -8.739 -2.754 11.454 1.00 93.19 183 LEU A N 1
ATOM 1368 C CA . LEU A 1 183 ? -7.358 -3.225 11.566 1.00 93.19 183 LEU A CA 1
ATOM 1369 C C . LEU A 1 183 ? -7.284 -4.497 12.421 1.00 93.19 183 LEU A C 1
ATOM 1371 O O . LEU A 1 183 ? -6.680 -5.480 11.994 1.00 93.19 183 LEU A O 1
ATOM 1375 N N . THR A 1 184 ? -7.943 -4.502 13.578 1.00 93.19 184 THR A N 1
ATOM 1376 C CA . THR A 1 184 ? -7.987 -5.657 14.489 1.00 93.19 184 THR A CA 1
ATOM 1377 C C . THR A 1 184 ? -8.652 -6.867 13.831 1.00 93.19 184 THR A C 1
ATOM 1379 O O . THR A 1 184 ? -8.111 -7.971 13.886 1.00 93.19 184 THR A O 1
ATOM 1382 N N . ASP A 1 185 ? -9.772 -6.664 13.135 1.00 93.25 185 ASP A N 1
ATOM 1383 C CA . ASP A 1 185 ? -10.471 -7.716 12.384 1.00 93.25 185 ASP A CA 1
ATOM 1384 C C . ASP A 1 185 ? -9.615 -8.258 11.229 1.00 93.25 185 ASP A C 1
ATOM 1386 O O . ASP A 1 185 ? -9.660 -9.448 10.909 1.00 93.25 185 ASP A O 1
ATOM 1390 N N . ALA A 1 186 ? -8.774 -7.406 10.636 1.00 90.62 186 ALA A N 1
ATOM 1391 C CA . ALA A 1 186 ? -7.769 -7.788 9.650 1.00 90.62 186 ALA A CA 1
ATOM 1392 C C . ALA A 1 186 ? -6.510 -8.433 10.269 1.00 90.62 186 ALA A C 1
ATOM 1394 O O . ALA A 1 186 ? -5.589 -8.778 9.527 1.00 90.62 186 ALA A O 1
ATOM 1395 N N . GLY A 1 187 ? -6.458 -8.608 11.595 1.00 93.06 187 GLY A N 1
ATOM 1396 C CA . GLY A 1 187 ? -5.368 -9.255 12.331 1.00 93.06 187 GLY A CA 1
ATOM 1397 C C . GLY A 1 187 ? -4.191 -8.342 12.679 1.00 93.06 187 GLY A C 1
ATOM 1398 O O . GLY A 1 187 ? -3.110 -8.839 12.989 1.00 93.06 187 GLY A O 1
ATOM 1399 N N . TRP A 1 188 ? -4.352 -7.023 12.579 1.00 94.69 188 TRP A N 1
ATOM 1400 C CA . TRP A 1 188 ? -3.332 -6.073 13.014 1.00 94.69 188 TRP A CA 1
ATOM 1401 C C . TRP A 1 188 ? -3.332 -5.923 14.532 1.00 94.69 188 TRP A C 1
ATOM 1403 O O . TRP A 1 188 ? -4.384 -5.915 15.170 1.00 94.69 188 TRP A O 1
ATOM 1413 N N . GLN A 1 189 ? -2.149 -5.707 15.099 1.00 92.88 189 GLN A N 1
ATOM 1414 C CA . GLN A 1 189 ? -2.008 -5.176 16.449 1.00 92.88 189 GLN A CA 1
ATOM 1415 C C . GLN A 1 189 ? -1.924 -3.650 16.360 1.00 92.88 189 GLN A C 1
ATOM 1417 O O . GLN A 1 189 ? -1.123 -3.121 15.588 1.00 92.88 189 GLN A O 1
ATOM 1422 N N . THR A 1 190 ? -2.766 -2.948 17.116 1.00 89.94 190 THR A N 1
ATOM 1423 C CA . THR A 1 190 ? -2.857 -1.476 17.111 1.00 89.94 190 THR A CA 1
ATOM 1424 C C . THR A 1 190 ? -2.362 -0.828 18.407 1.00 89.94 190 THR A C 1
ATOM 1426 O O . THR A 1 190 ? -2.034 0.355 18.392 1.00 89.94 190 THR A O 1
ATOM 1429 N N . ASP A 1 191 ? -2.229 -1.599 19.492 1.00 85.94 191 ASP A N 1
ATOM 1430 C CA . ASP A 1 191 ? -1.751 -1.171 20.815 1.00 85.94 191 ASP A CA 1
ATOM 1431 C C . ASP A 1 191 ? -0.770 -2.226 21.376 1.00 85.94 191 ASP A C 1
ATOM 1433 O O . ASP A 1 191 ? -1.091 -3.419 21.332 1.00 85.94 191 ASP A O 1
ATOM 1437 N N . PRO A 1 192 ? 0.436 -1.857 21.865 1.00 83.94 192 PRO A N 1
ATOM 1438 C CA . PRO A 1 192 ? 1.024 -0.507 21.935 1.00 83.94 192 PRO A CA 1
ATOM 1439 C C . PRO A 1 192 ? 1.689 -0.033 20.642 1.00 83.94 192 PRO A C 1
ATOM 1441 O O . PRO A 1 192 ? 2.099 1.123 20.545 1.00 83.94 192 PRO A O 1
ATOM 1444 N N . THR A 1 193 ? 1.841 -0.910 19.653 1.00 88.50 193 THR A N 1
ATOM 1445 C CA . THR A 1 193 ? 2.523 -0.601 18.393 1.00 88.50 193 THR A CA 1
ATOM 1446 C C . THR A 1 193 ? 1.755 -1.150 17.209 1.00 88.50 193 THR A C 1
ATOM 1448 O O . THR A 1 193 ? 1.277 -2.279 17.261 1.00 88.50 193 THR A O 1
ATOM 1451 N N . LEU A 1 194 ? 1.728 -0.386 16.113 1.00 91.00 194 LEU A N 1
ATOM 1452 C CA . LEU A 1 194 ? 1.140 -0.824 14.851 1.00 91.00 194 LEU A CA 1
ATOM 1453 C C . LEU A 1 194 ? 1.983 -1.933 14.210 1.00 91.00 194 LEU A C 1
ATOM 1455 O O . LEU A 1 194 ? 3.085 -1.687 13.699 1.00 91.00 194 LEU A O 1
ATOM 1459 N N . LEU A 1 195 ? 1.451 -3.153 14.215 1.00 91.81 195 LEU A N 1
ATOM 1460 C CA . LEU A 1 195 ? 2.040 -4.332 13.583 1.00 91.81 195 LEU A CA 1
ATOM 1461 C C . LEU A 1 195 ? 1.020 -4.990 12.658 1.00 91.81 195 LEU A C 1
ATOM 1463 O O . LEU A 1 195 ? -0.138 -5.181 13.021 1.00 91.81 195 LEU A O 1
ATOM 1467 N N . CYS A 1 196 ? 1.457 -5.332 11.446 1.00 91.12 196 CYS A N 1
ATOM 1468 C CA . CYS A 1 196 ? 0.621 -6.073 10.510 1.00 91.12 196 CYS A CA 1
ATOM 1469 C C . CYS A 1 196 ? 0.546 -7.558 10.906 1.00 91.12 196 CYS A C 1
ATOM 1471 O O . CYS A 1 196 ? 1.407 -8.016 11.654 1.00 91.12 196 CYS A O 1
ATOM 1473 N N . PRO A 1 197 ? -0.398 -8.345 10.361 1.00 89.75 197 PRO A N 1
ATOM 1474 C CA . PRO A 1 197 ? -0.628 -9.736 10.777 1.00 89.75 197 PRO A CA 1
ATOM 1475 C C . PRO A 1 197 ? 0.588 -10.662 10.639 1.00 89.75 197 PRO A C 1
ATOM 1477 O O . PRO A 1 197 ? 0.692 -11.671 11.323 1.00 89.75 197 PRO A O 1
ATOM 1480 N N . GLU A 1 198 ? 1.522 -10.324 9.749 1.00 87.62 198 GLU A N 1
ATOM 1481 C CA . GLU A 1 198 ? 2.764 -11.082 9.545 1.00 87.62 198 GLU A CA 1
ATOM 1482 C C . GLU A 1 198 ? 3.853 -10.747 10.588 1.00 87.62 198 GLU A C 1
ATOM 1484 O O . GLU A 1 198 ? 4.869 -11.439 10.651 1.00 87.62 198 GLU A O 1
ATOM 1489 N N . HIS A 1 199 ? 3.678 -9.673 11.366 1.00 89.69 199 HIS A N 1
ATOM 1490 C CA . HIS A 1 199 ? 4.631 -9.178 12.370 1.00 89.69 199 HIS A CA 1
ATOM 1491 C C . HIS A 1 199 ? 4.006 -8.923 13.754 1.00 89.69 199 HIS A C 1
ATOM 1493 O O . HIS A 1 199 ? 4.722 -8.437 14.628 1.00 89.69 199 HIS A O 1
ATOM 1499 N N . ALA A 1 200 ? 2.706 -9.182 13.923 1.00 80.00 200 ALA A N 1
ATOM 1500 C CA . ALA A 1 200 ? 1.958 -9.038 15.173 1.00 80.00 200 ALA A CA 1
ATOM 1501 C C . ALA A 1 200 ? 2.219 -10.192 16.155 1.00 80.00 200 ALA A C 1
ATOM 1503 O O . ALA A 1 200 ? 2.632 -11.288 15.704 1.00 80.00 200 ALA A O 1
#

Foldseek 3Di:
DPVPVVVVVVCVVVVDDDDDDQLDDPVLLVVLQVCVVVVVDDLVRSCVVSVHDSLSNVVSHDPPPDDDDDDDDDDDDDDDDDDPDDPDPPPLPPQAWPPPRDHDPDPVLSSQQVVQQVAWEWDADPVDGLATDTGGGGPVRDDDDDKDDLAAPPPGGHHIYHDPQSVVCVVPVDHDPSRVVVQVVQCFDDPPGTHHNVGD

pLDDT: mean 76.55, std 16.89, range [29.19, 94.69]

Sequence (200 aa):
MANTRNGLAAARARGRKGGRPPKLTAEQVEHAQRLYDANTHTVAQIAGLLGVRRTTLYGHLSKSDDVSAGSETTTSTDLGLDILEHPVPVRKTRGACPSCGHEPSTRSEAAHQRADVAVTWLHRDLDVPGEIVARNHCRNCQPEEPAVDVACTVCGDGPILAGEFAAEIDTNDVLPDPVQQWLTDAGWQTDPTLLCPEHA